Protein AF-A0A0R2XKV6-F1 (afdb_monomer)

Sequence (279 aa):
MLAAEGLDQAGSAAVLAIIDKLERTDRVKAVAKLTEVLGEEAEAFLTRVEEVIAIRDFDSLSAYILNLPLEGDLAEQAQQRLADWQALLSGLRSSGAGDFIQIDLGIVRGLAYYTGFVFEAFEASGEGRALAGGGRYDALVKKLGGPEMPAVGFAMGDVTLADLLESKKLLATYVDSPDFIAIIGGAEARDAALGDAALLRSMGYRVDYPLKDQGFGKQFKDANLKGARFALIYGTDEIEKGVVKVRDFSTGAEQEYPRQGLAEIVPELMASGLFTTEQ

Radius of gyration: 33.11 Å; Cα contacts (8 Å, |Δi|>4): 337; chains: 1; bounding box: 77×43×83 Å

Nearest PDB structures (foldseek):
  4yrc-assembly1_A  TM=8.438E-01  e=3.038E-17  Trypanosoma cruzi strain CL Brener
  6nhi-assembly1_A-2  TM=7.219E-01  e=6.214E-13  Elizabethkingia meningoseptica
  4rdx-assembly1_A-2  TM=6.570E-01  e=5.518E-13  Thermus thermophilus HB27
  1qe0-assembly1_A  TM=7.003E-01  e=4.487E-11  Staphylococcus aureus
  1qe0-assembly1_B  TM=6.520E-01  e=8.257E-10  Staphylococcus aureus

Solvent-accessible surface area (backbone atoms only — not comparable to full-atom values): 16028 Å² total; per-residue (Å²): 104,61,68,72,71,67,48,52,75,67,56,42,52,55,52,47,63,50,53,54,40,44,96,81,42,60,66,71,62,48,34,58,60,35,30,79,78,51,45,88,51,18,59,64,50,50,52,53,49,54,58,53,40,69,39,56,49,67,66,64,45,50,55,54,61,72,69,49,91,60,64,71,72,60,37,54,51,50,53,51,49,52,52,53,48,52,51,50,55,50,49,37,41,73,71,71,48,39,93,78,62,76,55,58,67,60,71,65,70,59,89,89,46,58,73,60,62,70,53,70,40,58,49,95,88,65,58,82,67,68,36,27,43,35,37,25,24,37,60,44,42,33,75,74,75,49,61,89,41,79,43,72,54,69,52,67,43,67,67,57,44,49,54,51,29,52,78,69,72,60,60,79,85,82,78,90,38,30,54,31,28,44,40,54,49,54,75,86,23,40,64,57,51,51,52,53,42,52,53,45,41,75,74,72,45,47,59,46,63,75,91,63,95,63,58,68,74,59,48,54,52,51,39,59,74,50,55,30,46,26,39,41,35,26,36,66,69,28,55,77,71,51,30,34,35,39,32,26,66,86,71,67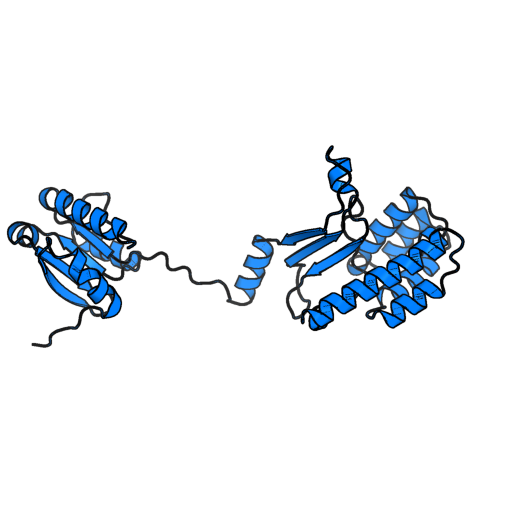,20,72,49,77,40,53,52,90,52,44,82,74,47,46,65,53,42,73,74,70,54,56,74,71,79,88,127

pLDDT: mean 90.17, std 8.6, range [31.44, 97.75]

Foldseek 3Di:
DCVLLVDDPVLVVQLLVLLLCVVVDDPVRSLVSQCVRNNPCSNVVVVVVVVQQPDWDLVVNLVVLQPRPDDDPRNVVSVVLSVVVVVVLVVCVVVVNNVQDIDGPSDRDDSPFADHDKDFHDDPVNDDDTQKIWHWGQCVCVVVVHDRGTDIDMDGDPVRVVVVCVVVVNDDPDQPAFQEEEQAADDVQVVLSVVLQVVVVVVVGRYYYDPDDDDRVVSVVVNVVSVHQKYFYGHPVCVVVQWTWIAGPVARDIDIDHSVCCNVCVVVCSVPNDDDPDD

Secondary structure (DSSP, 8-state):
-TTTTT--HHHHHHHHHHHTTGGGS-HHHHHHHHHHHHGGGHHHHHHHHHHHHT--SHHHHHHHHHTS---THHHHHHHHHHHHHHHHHHHHHHTT-GGG----TT----TTT--S-EEEE--TTS-SS-SEEEEE-TTHHHHTTS-----EEEEE-HHHHHHHHHHTT---------SEEEEE-SSTTHHHHHHHHHHHHHTT--EE--SS---HHHHHHHHHHTT-SEEEEE-HHHHHHTEEEEEETTT--EEEEEGGGHHHHHHHHHHH-------

Mean predicted aligned error: 10.88 Å

Structure (mmCIF, N/CA/C/O backbone):
data_AF-A0A0R2XKV6-F1
#
_entry.id   AF-A0A0R2XKV6-F1
#
loop_
_atom_site.group_PDB
_atom_site.id
_atom_site.type_symbol
_atom_site.label_atom_id
_atom_site.label_alt_id
_atom_site.label_comp_id
_atom_site.label_asym_id
_atom_site.label_entity_id
_atom_site.label_seq_id
_atom_site.pdbx_PDB_ins_code
_atom_site.Cartn_x
_atom_site.Cartn_y
_atom_site.Cartn_z
_atom_site.occupancy
_atom_site.B_iso_or_equiv
_atom_site.auth_seq_id
_atom_site.auth_comp_id
_atom_site.auth_asym_id
_atom_site.auth_atom_id
_atom_site.pdbx_PDB_model_num
ATOM 1 N N . MET A 1 1 ? 18.985 0.025 -26.094 1.00 74.06 1 MET A N 1
ATOM 2 C CA . MET A 1 1 ? 19.726 1.303 -26.104 1.00 74.06 1 MET A CA 1
ATOM 3 C C . MET A 1 1 ? 21.107 1.146 -25.484 1.00 74.06 1 MET A C 1
ATOM 5 O O . MET A 1 1 ? 22.031 1.056 -26.259 1.00 74.06 1 MET A O 1
ATOM 9 N N . LEU A 1 2 ? 21.273 0.975 -24.163 1.00 79.88 2 LEU A N 1
ATOM 10 C CA . LEU A 1 2 ? 22.613 0.834 -23.541 1.00 79.88 2 LEU A CA 1
ATOM 11 C C . LEU A 1 2 ? 23.482 -0.277 -24.157 1.00 79.88 2 LEU A C 1
ATOM 13 O O . LEU A 1 2 ? 24.644 -0.050 -24.464 1.00 79.88 2 LEU A O 1
ATOM 17 N N . ALA A 1 3 ? 22.894 -1.449 -24.413 1.00 73.31 3 ALA A N 1
ATOM 18 C CA . ALA A 1 3 ? 23.585 -2.537 -25.108 1.00 73.31 3 ALA A CA 1
ATOM 19 C C . ALA A 1 3 ? 23.910 -2.209 -26.581 1.00 73.31 3 ALA A C 1
ATOM 21 O O . ALA A 1 3 ? 24.911 -2.681 -27.101 1.00 73.31 3 ALA A O 1
ATOM 22 N N . ALA A 1 4 ? 23.093 -1.378 -27.239 1.00 70.62 4 ALA A N 1
ATOM 23 C CA . ALA A 1 4 ? 23.351 -0.908 -28.603 1.00 70.62 4 ALA A CA 1
ATOM 24 C C . ALA A 1 4 ? 24.469 0.153 -28.649 1.00 70.62 4 ALA A C 1
ATOM 26 O O . ALA A 1 4 ? 25.121 0.295 -29.673 1.00 70.62 4 ALA A O 1
ATOM 27 N N . GLU A 1 5 ? 24.733 0.842 -27.532 1.00 75.75 5 GLU A N 1
ATOM 28 C CA . GLU A 1 5 ? 25.916 1.700 -27.350 1.00 75.75 5 GLU A CA 1
ATOM 29 C C . GLU A 1 5 ? 27.188 0.891 -27.021 1.00 75.75 5 GLU A C 1
ATOM 31 O O . GLU A 1 5 ? 28.257 1.465 -26.834 1.00 75.75 5 GLU A O 1
ATOM 36 N N . GLY A 1 6 ? 27.094 -0.441 -26.897 1.00 75.62 6 GLY A N 1
ATOM 37 C CA . GLY A 1 6 ? 28.237 -1.309 -26.594 1.00 75.62 6 GLY A CA 1
ATOM 38 C C . GLY A 1 6 ? 28.762 -1.211 -25.156 1.00 75.62 6 GLY A C 1
ATOM 39 O O . GLY A 1 6 ? 29.880 -1.647 -24.887 1.00 75.62 6 GLY A O 1
ATOM 40 N N . LEU A 1 7 ? 27.981 -0.651 -24.226 1.00 79.75 7 LEU A N 1
ATOM 41 C CA . LEU A 1 7 ? 28.384 -0.519 -22.824 1.00 79.75 7 LEU A CA 1
ATOM 42 C C . LEU A 1 7 ? 28.428 -1.872 -22.111 1.00 79.75 7 LEU A C 1
ATOM 44 O O . LEU A 1 7 ? 27.516 -2.692 -22.233 1.00 79.75 7 LEU A O 1
ATOM 48 N N . ASP A 1 8 ? 29.452 -2.061 -21.279 1.00 80.88 8 ASP A N 1
ATOM 49 C CA . ASP A 1 8 ? 29.506 -3.186 -20.353 1.00 80.88 8 ASP A CA 1
ATOM 50 C C . ASP A 1 8 ? 28.496 -3.022 -19.194 1.00 80.88 8 ASP A C 1
ATOM 52 O O . ASP A 1 8 ? 27.740 -2.045 -19.094 1.00 80.88 8 ASP A O 1
ATOM 56 N N . GLN A 1 9 ? 28.452 -4.008 -18.296 1.00 76.56 9 GLN A N 1
ATOM 57 C CA . GLN A 1 9 ? 27.504 -4.013 -17.181 1.00 76.56 9 GLN A CA 1
ATOM 58 C C . GLN A 1 9 ? 27.742 -2.854 -16.195 1.00 76.56 9 GLN A C 1
ATOM 60 O O . GLN A 1 9 ? 26.782 -2.322 -15.633 1.00 76.56 9 GLN A O 1
ATOM 65 N N . ALA A 1 10 ? 29.000 -2.451 -15.990 1.00 80.31 10 ALA A N 1
ATOM 66 C CA . ALA A 1 10 ? 29.359 -1.384 -15.062 1.00 80.31 10 ALA A CA 1
ATOM 67 C C . ALA A 1 10 ? 29.002 -0.006 -15.638 1.00 80.31 10 ALA A C 1
ATOM 69 O O . ALA A 1 10 ? 28.366 0.799 -14.954 1.00 80.31 10 ALA A O 1
ATOM 70 N N . GLY A 1 11 ? 29.325 0.233 -16.911 1.00 82.81 11 GLY A N 1
ATOM 71 C CA . GLY A 1 11 ? 28.938 1.430 -17.650 1.00 82.81 11 GLY A CA 1
ATOM 72 C C . GLY A 1 11 ? 27.420 1.569 -17.748 1.00 82.81 11 GLY A C 1
ATOM 73 O O . GLY A 1 11 ? 26.879 2.637 -17.467 1.00 82.81 11 GLY A O 1
ATOM 74 N N . SER A 1 12 ? 26.709 0.472 -18.025 1.00 83.88 12 SER A N 1
ATOM 75 C CA . SER A 1 12 ? 25.240 0.461 -18.045 1.00 83.88 12 SER A CA 1
ATOM 76 C C . SER A 1 12 ? 24.639 0.850 -16.690 1.00 83.88 12 SER A C 1
ATOM 78 O O . SER A 1 12 ? 23.714 1.661 -16.633 1.00 83.88 12 SER A O 1
ATOM 80 N N . ALA A 1 13 ? 25.176 0.321 -15.585 1.00 83.44 13 ALA A N 1
ATOM 81 C CA . ALA A 1 13 ? 24.717 0.670 -14.242 1.00 83.44 13 ALA A CA 1
ATOM 82 C C . ALA A 1 13 ? 24.993 2.144 -13.892 1.00 83.44 13 ALA A C 1
ATOM 84 O O . ALA A 1 13 ? 24.134 2.804 -13.303 1.00 83.44 13 ALA A O 1
ATOM 85 N N . ALA A 1 14 ? 26.158 2.670 -14.282 1.00 85.62 14 ALA A N 1
ATOM 86 C CA . ALA A 1 14 ? 26.513 4.073 -14.078 1.00 85.62 14 ALA A CA 1
ATOM 87 C C . ALA A 1 14 ? 25.566 5.014 -14.840 1.00 85.62 14 ALA A C 1
ATOM 89 O O . ALA A 1 14 ? 25.047 5.965 -14.255 1.00 85.62 14 ALA A O 1
ATOM 90 N N . VAL A 1 15 ? 25.276 4.711 -16.110 1.00 86.75 15 VAL A N 1
ATOM 91 C CA . VAL A 1 15 ? 24.341 5.494 -16.930 1.00 86.75 15 VAL A CA 1
ATOM 92 C C . VAL A 1 15 ? 22.923 5.439 -16.357 1.00 86.75 15 VAL A C 1
ATOM 94 O O . VAL A 1 15 ? 22.298 6.484 -16.189 1.00 86.75 15 VAL A O 1
ATOM 97 N N . LEU A 1 16 ? 22.423 4.261 -15.971 1.00 85.88 16 LEU A N 1
ATOM 98 C CA . LEU A 1 16 ? 21.089 4.134 -15.367 1.00 8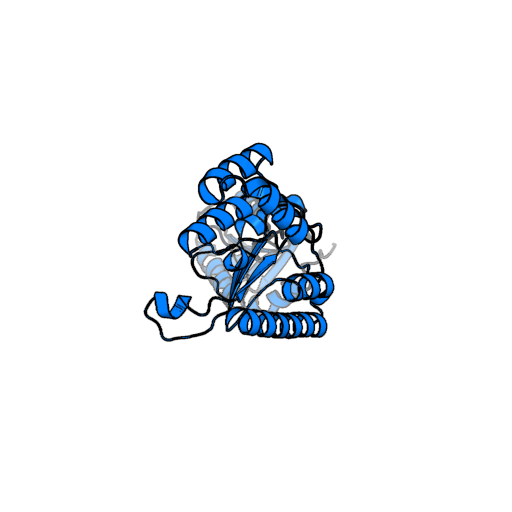5.88 16 LEU A CA 1
ATOM 99 C C . LEU A 1 16 ? 20.961 4.922 -14.056 1.00 85.88 16 LEU A C 1
ATOM 101 O O . LEU A 1 16 ? 19.929 5.542 -13.822 1.00 85.88 16 LEU A O 1
ATOM 105 N N . ALA A 1 17 ? 22.011 4.973 -13.232 1.00 85.69 17 ALA A N 1
ATOM 106 C CA . ALA A 1 17 ? 22.020 5.778 -12.008 1.00 85.69 17 ALA A CA 1
ATOM 107 C C . ALA A 1 17 ? 22.000 7.298 -12.269 1.00 85.69 17 ALA A C 1
ATOM 109 O O . ALA A 1 17 ? 21.621 8.073 -11.384 1.00 85.69 17 ALA A O 1
ATOM 110 N N . ILE A 1 18 ? 22.435 7.736 -13.455 1.00 87.19 18 ILE A N 1
ATOM 111 C CA . ILE A 1 18 ? 22.301 9.126 -13.906 1.00 87.19 18 ILE A CA 1
ATOM 112 C C . ILE A 1 18 ? 20.870 9.372 -14.400 1.00 87.19 18 ILE A C 1
ATOM 114 O O . ILE A 1 18 ? 20.268 10.368 -13.999 1.00 87.19 18 ILE A O 1
ATOM 118 N N . ILE A 1 19 ? 20.315 8.451 -15.198 1.00 86.00 19 ILE A N 1
ATOM 119 C CA . ILE A 1 19 ? 18.946 8.535 -15.736 1.00 86.00 19 ILE A CA 1
ATOM 120 C C . ILE A 1 19 ? 17.892 8.543 -14.616 1.00 86.00 19 ILE A C 1
ATOM 122 O O . ILE A 1 19 ? 16.975 9.353 -14.651 1.00 86.00 19 ILE A O 1
ATOM 126 N N . ASP A 1 20 ? 18.073 7.747 -13.561 1.00 84.38 20 ASP A N 1
ATOM 127 C CA . ASP A 1 20 ? 17.213 7.748 -12.361 1.00 84.38 20 ASP A CA 1
ATOM 128 C C . ASP A 1 20 ? 17.071 9.141 -11.710 1.00 84.38 20 ASP A C 1
ATOM 130 O O . ASP A 1 20 ? 16.089 9.457 -11.044 1.00 84.38 20 ASP A O 1
ATOM 134 N N . LYS A 1 21 ? 18.061 10.020 -11.902 1.00 85.38 21 LYS A N 1
ATOM 135 C CA . LYS A 1 21 ? 18.107 11.354 -11.283 1.00 85.38 21 LYS A CA 1
ATOM 136 C C . LYS A 1 21 ? 17.797 12.476 -12.262 1.00 85.38 21 LYS A C 1
ATOM 138 O O . LYS A 1 21 ? 17.917 13.644 -11.881 1.00 85.38 21 LYS A O 1
ATOM 143 N N . LEU A 1 22 ? 17.447 12.148 -13.500 1.00 85.00 22 LEU A N 1
ATOM 144 C CA . LEU A 1 22 ? 17.375 13.087 -14.617 1.00 85.00 22 LEU A CA 1
ATOM 145 C C . LEU A 1 22 ? 16.249 14.111 -14.409 1.00 85.00 22 LEU A C 1
ATOM 147 O O . LEU A 1 22 ? 16.485 15.298 -14.588 1.00 85.00 22 LEU A O 1
ATOM 151 N N . GLU A 1 23 ? 15.107 13.706 -13.840 1.00 81.31 23 GLU A N 1
ATOM 152 C CA . GLU A 1 23 ? 14.012 14.626 -13.469 1.00 81.31 23 GLU A CA 1
ATOM 153 C C . GLU A 1 23 ? 14.416 15.710 -12.456 1.00 81.31 23 GLU A C 1
ATOM 155 O O . GLU A 1 23 ? 13.808 16.776 -12.383 1.00 81.31 23 GLU A O 1
ATOM 160 N N . ARG A 1 24 ? 15.439 15.442 -11.636 1.00 83.88 24 ARG A N 1
ATOM 161 C CA . ARG A 1 24 ? 15.901 16.336 -10.558 1.00 83.88 24 ARG A CA 1
ATOM 162 C C . ARG A 1 24 ? 17.270 16.949 -10.834 1.00 83.88 24 ARG A C 1
ATOM 164 O O . ARG A 1 24 ? 17.812 17.647 -9.973 1.00 83.88 24 ARG A O 1
ATOM 171 N N . THR A 1 25 ? 17.856 16.668 -11.994 1.00 85.50 25 THR A N 1
ATOM 172 C CA . THR A 1 25 ? 19.204 17.103 -12.356 1.00 85.50 25 THR A CA 1
ATOM 173 C C . THR A 1 25 ? 19.132 18.005 -13.575 1.00 85.50 25 THR A C 1
ATOM 175 O O . THR A 1 25 ? 18.570 17.641 -14.595 1.00 85.50 25 THR A O 1
ATOM 178 N N . ASP A 1 26 ? 19.751 19.180 -13.481 1.00 90.44 26 ASP A N 1
ATOM 179 C CA . ASP A 1 26 ? 19.902 20.073 -14.628 1.00 90.44 26 ASP A CA 1
ATOM 180 C C . ASP A 1 26 ? 20.647 19.387 -15.791 1.00 90.44 26 ASP A C 1
ATOM 182 O O . ASP A 1 26 ? 21.633 18.673 -15.566 1.00 90.44 26 ASP A O 1
ATOM 186 N N . ARG A 1 27 ? 20.207 19.644 -17.029 1.00 91.25 27 ARG A N 1
ATOM 187 C CA . ARG A 1 27 ? 20.730 18.996 -18.241 1.00 91.25 27 ARG A CA 1
ATOM 188 C C . ARG A 1 27 ? 22.245 19.146 -18.379 1.00 91.25 27 ARG A C 1
ATOM 190 O O . ARG A 1 27 ? 22.916 18.171 -18.698 1.00 91.25 27 ARG A O 1
ATOM 197 N N . VAL A 1 28 ? 22.813 20.316 -18.068 1.00 92.00 28 VAL A N 1
ATOM 198 C CA . VAL A 1 28 ? 24.267 20.552 -18.167 1.00 92.00 28 VAL A CA 1
ATOM 199 C C . VAL A 1 28 ? 25.026 19.626 -17.217 1.00 92.00 28 VAL A C 1
ATOM 201 O O . VAL A 1 28 ? 26.048 19.043 -17.578 1.00 92.00 28 VAL A O 1
ATOM 204 N N . LYS A 1 29 ? 24.500 19.435 -16.003 1.00 92.69 29 LYS A N 1
ATOM 205 C CA . LYS A 1 29 ? 25.086 18.514 -15.018 1.00 92.69 29 LYS A CA 1
ATOM 206 C C . LYS A 1 29 ? 24.909 17.051 -15.417 1.00 92.69 29 LYS A C 1
ATOM 208 O O . LYS A 1 29 ? 25.789 16.246 -15.118 1.00 92.69 29 LYS A O 1
ATOM 213 N N . ALA A 1 30 ? 23.785 16.699 -16.041 1.00 90.94 30 ALA A N 1
ATOM 214 C CA . ALA A 1 30 ? 23.548 15.350 -16.545 1.00 90.94 30 ALA A CA 1
ATOM 215 C C . ALA A 1 30 ? 24.537 15.002 -17.669 1.00 90.94 30 ALA A C 1
ATOM 217 O O . ALA A 1 30 ? 25.194 13.966 -17.581 1.00 90.94 30 ALA A O 1
ATOM 218 N N . VAL A 1 31 ? 24.727 15.903 -18.644 1.00 92.81 31 VAL A N 1
ATOM 219 C CA . VAL A 1 31 ? 25.723 15.746 -19.718 1.00 92.81 31 VAL A CA 1
ATOM 220 C C . VAL A 1 31 ? 27.124 15.592 -19.136 1.00 92.81 31 VAL A C 1
ATOM 222 O O . VAL A 1 31 ? 27.790 14.620 -19.461 1.00 92.81 31 VAL A O 1
ATOM 225 N N . ALA A 1 32 ? 27.544 16.468 -18.215 1.00 93.00 32 ALA A N 1
ATOM 226 C CA . ALA A 1 32 ? 28.882 16.393 -17.620 1.00 93.00 32 ALA A CA 1
ATOM 227 C C . ALA A 1 32 ? 29.176 15.026 -16.972 1.00 93.00 32 ALA A C 1
ATOM 229 O O . ALA A 1 32 ? 30.258 14.478 -17.157 1.00 93.00 32 ALA A O 1
ATOM 230 N N . LYS A 1 33 ? 28.200 14.445 -16.259 1.00 92.12 33 LYS A N 1
ATOM 231 C CA . LYS A 1 33 ? 28.330 13.100 -15.674 1.00 92.12 33 LYS A CA 1
ATOM 232 C C . LYS A 1 33 ? 28.352 11.999 -16.729 1.00 92.12 33 LYS A C 1
ATOM 234 O O . LYS A 1 33 ? 29.078 11.025 -16.575 1.00 92.12 33 LYS A O 1
ATOM 239 N N . LEU A 1 34 ? 27.547 12.129 -17.783 1.00 91.12 34 LEU A N 1
ATOM 240 C CA . LEU A 1 34 ? 27.541 11.170 -18.886 1.00 91.12 34 LEU A CA 1
ATOM 241 C C . LEU A 1 34 ? 28.849 11.221 -19.678 1.00 91.12 34 LEU A C 1
ATOM 243 O O . LEU A 1 34 ? 29.316 10.174 -20.108 1.00 91.12 34 LEU A O 1
ATOM 247 N N . THR A 1 35 ? 29.483 12.389 -19.815 1.00 92.69 35 THR A N 1
ATOM 248 C CA . THR A 1 35 ? 30.784 12.551 -20.483 1.00 92.69 35 THR A CA 1
ATOM 249 C C . THR A 1 35 ? 31.887 11.735 -19.810 1.00 92.69 35 THR A C 1
ATOM 251 O O . THR A 1 35 ? 32.764 11.229 -20.502 1.00 92.69 35 THR A O 1
ATOM 254 N N . GLU A 1 36 ? 31.825 11.519 -18.493 1.00 91.38 36 GLU A N 1
ATOM 255 C CA . GLU A 1 36 ? 32.782 10.653 -17.783 1.00 91.38 36 GLU A CA 1
ATOM 256 C C . GLU A 1 36 ? 32.712 9.179 -18.230 1.00 91.38 36 GLU A C 1
ATOM 258 O O . GLU A 1 36 ? 33.684 8.446 -18.060 1.00 91.38 36 GLU A O 1
ATOM 263 N N . VAL A 1 37 ? 31.585 8.745 -18.812 1.00 88.69 37 VAL A N 1
ATOM 264 C CA . VAL A 1 37 ? 31.347 7.356 -19.249 1.00 88.69 37 VAL A CA 1
ATOM 265 C C . VAL A 1 37 ? 31.325 7.226 -20.776 1.00 88.69 37 VAL A C 1
ATOM 267 O O . VAL A 1 37 ? 31.850 6.260 -21.318 1.00 88.69 37 VAL A O 1
ATOM 270 N N . LEU A 1 38 ? 30.714 8.192 -21.466 1.00 87.12 38 LEU A N 1
ATOM 271 C CA . LEU A 1 38 ? 30.417 8.166 -22.903 1.00 87.12 38 LEU A CA 1
ATOM 272 C C . LEU A 1 38 ? 31.283 9.129 -23.726 1.00 87.12 38 LEU A C 1
ATOM 274 O O . LEU A 1 38 ? 31.207 9.125 -24.952 1.00 87.12 38 LEU A O 1
ATOM 278 N N . GLY A 1 39 ? 32.095 9.971 -23.081 1.00 89.44 39 GLY A N 1
ATOM 279 C CA . GLY A 1 39 ? 32.920 10.960 -23.769 1.00 89.44 39 GLY A CA 1
ATOM 280 C C . GLY A 1 39 ? 32.089 11.963 -24.575 1.00 89.44 39 GLY A C 1
ATOM 281 O O . GLY A 1 39 ? 31.119 12.536 -24.071 1.00 89.44 39 GLY A O 1
ATOM 282 N N . GLU A 1 40 ? 32.487 12.185 -25.828 1.00 90.31 40 GLU A N 1
ATOM 283 C CA . GLU A 1 40 ? 31.873 13.161 -26.742 1.00 90.31 40 GLU A CA 1
ATOM 284 C C . GLU A 1 40 ? 30.428 12.798 -27.136 1.00 90.31 40 GLU A C 1
ATOM 286 O O . GLU A 1 40 ? 29.634 13.682 -27.446 1.00 90.31 40 GLU A O 1
ATOM 291 N N . GLU A 1 41 ? 30.045 11.521 -27.030 1.00 88.81 41 GLU A N 1
ATOM 292 C CA . GLU A 1 41 ? 28.702 11.033 -27.380 1.00 88.81 41 GLU A CA 1
ATOM 293 C C . GLU A 1 41 ? 27.639 11.346 -26.314 1.00 88.81 41 GLU A C 1
ATOM 295 O O . GLU A 1 41 ? 26.445 11.140 -26.536 1.00 88.81 41 GLU A O 1
ATOM 300 N N . ALA A 1 42 ? 28.042 11.860 -25.148 1.00 90.31 42 ALA A N 1
ATOM 301 C CA . ALA A 1 42 ? 27.163 12.064 -23.998 1.00 90.31 42 ALA A CA 1
ATOM 302 C C . ALA A 1 42 ? 25.934 12.939 -24.299 1.00 90.31 42 ALA A C 1
ATOM 304 O O . ALA A 1 42 ? 24.834 12.637 -23.836 1.00 90.31 42 ALA A O 1
ATOM 305 N N . GLU A 1 43 ? 26.101 14.014 -25.072 1.00 91.88 43 GLU A N 1
ATOM 306 C CA . GLU A 1 43 ? 25.005 14.934 -25.393 1.00 91.88 43 GLU A CA 1
ATOM 307 C C . GLU A 1 43 ? 24.015 14.336 -26.404 1.00 91.88 43 GLU A C 1
ATOM 309 O O . GLU A 1 43 ? 22.796 14.432 -26.222 1.00 91.88 43 GLU A O 1
ATOM 314 N N . ALA A 1 44 ? 24.526 13.665 -27.440 1.00 90.62 44 ALA A N 1
ATOM 315 C CA . ALA A 1 44 ? 23.698 12.958 -28.411 1.00 90.62 44 ALA A CA 1
ATOM 316 C C . ALA A 1 44 ? 22.941 11.797 -27.747 1.00 90.62 44 ALA A C 1
ATOM 318 O O . ALA A 1 44 ? 21.751 11.603 -27.994 1.00 90.62 44 ALA A O 1
ATOM 319 N N . PHE A 1 45 ? 23.610 11.060 -26.858 1.00 90.19 45 PHE A N 1
ATOM 320 C CA . PHE A 1 45 ? 23.005 9.989 -26.079 1.00 90.19 45 PHE A CA 1
ATOM 321 C C . PHE A 1 45 ? 21.906 10.502 -25.145 1.00 90.19 45 PHE A C 1
ATOM 323 O O . PHE A 1 45 ? 20.815 9.937 -25.130 1.00 90.19 45 PHE A O 1
ATOM 330 N N . LEU A 1 46 ? 22.151 11.590 -24.404 1.00 90.12 46 LEU A N 1
ATOM 331 C CA . LEU A 1 46 ? 21.139 12.180 -23.524 1.00 90.12 46 LEU A CA 1
ATOM 332 C C . LEU A 1 46 ? 19.893 12.608 -24.306 1.00 90.12 46 LEU A C 1
ATOM 334 O O . LEU A 1 46 ? 18.781 12.357 -23.859 1.00 90.12 46 LEU A O 1
ATOM 338 N N . THR A 1 47 ? 20.077 13.178 -25.495 1.00 91.38 47 THR A N 1
ATOM 339 C CA . THR A 1 47 ? 18.957 13.564 -26.364 1.00 91.38 47 THR A CA 1
ATOM 340 C C . THR A 1 47 ? 18.115 12.343 -26.759 1.00 91.38 47 THR A C 1
ATOM 342 O O . THR A 1 47 ? 16.894 12.374 -26.632 1.00 91.38 47 THR A O 1
ATOM 345 N N . ARG A 1 48 ? 18.749 11.217 -27.128 1.00 89.38 48 ARG A N 1
ATOM 346 C CA . ARG A 1 48 ? 18.033 9.952 -27.393 1.00 89.38 48 ARG A CA 1
ATOM 347 C C . ARG A 1 48 ? 17.315 9.415 -26.152 1.00 89.38 48 ARG A C 1
ATOM 349 O O . ARG A 1 48 ? 16.206 8.903 -26.256 1.00 89.38 48 ARG A O 1
ATOM 356 N N . VAL A 1 49 ? 17.931 9.518 -24.971 1.00 89.00 49 VAL A N 1
ATOM 357 C CA . VAL A 1 49 ? 17.292 9.132 -23.700 1.00 89.00 49 VAL A CA 1
ATOM 358 C C . VAL A 1 49 ? 16.028 9.961 -23.467 1.00 89.00 49 VAL A C 1
ATOM 360 O O . VAL A 1 49 ? 14.993 9.391 -23.140 1.00 89.00 49 VAL A O 1
ATOM 363 N N . GLU A 1 50 ? 16.097 11.281 -23.651 1.00 90.31 50 GLU A N 1
ATOM 364 C CA . GLU A 1 50 ? 14.962 12.198 -23.490 1.00 90.31 50 GLU A CA 1
ATOM 365 C C . GLU A 1 50 ? 13.823 11.859 -24.470 1.00 90.31 50 GLU A C 1
ATOM 367 O O . GLU A 1 50 ? 12.663 11.797 -24.061 1.00 90.31 50 GLU A O 1
ATOM 372 N N . GLU A 1 51 ? 14.144 11.547 -25.731 1.00 90.38 51 GLU A N 1
ATOM 373 C CA . GLU A 1 51 ? 13.173 11.085 -26.734 1.00 90.38 51 GLU A CA 1
ATOM 374 C C . GLU A 1 51 ? 12.489 9.775 -26.324 1.00 90.38 51 GLU A C 1
ATOM 376 O O . GLU A 1 51 ? 11.271 9.646 -26.440 1.00 90.38 51 GLU A O 1
ATOM 381 N N . VAL A 1 52 ? 13.253 8.812 -25.803 1.00 89.50 52 VAL A N 1
ATOM 382 C CA . VAL A 1 52 ? 12.707 7.535 -25.326 1.00 89.50 52 VAL A CA 1
ATOM 383 C C . VAL A 1 52 ? 11.834 7.737 -24.098 1.00 89.50 52 VAL A C 1
ATOM 385 O O . VAL A 1 52 ? 10.738 7.193 -24.040 1.00 89.50 52 VAL A O 1
ATOM 388 N N . ILE A 1 53 ? 12.278 8.531 -23.123 1.00 90.44 53 ILE A N 1
ATOM 389 C CA . ILE A 1 53 ? 11.489 8.831 -21.923 1.00 90.44 53 ILE A CA 1
ATOM 390 C C . ILE A 1 53 ? 10.174 9.518 -22.303 1.00 90.44 53 ILE A C 1
ATOM 392 O O . ILE A 1 53 ? 9.160 9.268 -21.662 1.00 90.44 53 ILE A O 1
ATOM 396 N N . ALA A 1 54 ? 10.141 10.319 -23.369 1.00 91.88 54 ALA A N 1
ATOM 397 C CA . ALA A 1 54 ? 8.909 10.938 -23.849 1.00 91.88 54 ALA A CA 1
ATOM 398 C C . ALA A 1 54 ? 7.884 9.937 -24.423 1.00 91.88 54 ALA A C 1
ATOM 400 O O . ALA A 1 54 ? 6.726 10.308 -24.620 1.00 91.88 54 ALA A O 1
ATOM 401 N N . ILE A 1 55 ? 8.260 8.676 -24.671 1.00 94.38 55 ILE A N 1
ATOM 402 C CA . ILE A 1 55 ? 7.335 7.635 -25.127 1.00 94.38 55 ILE A CA 1
ATOM 403 C C . ILE A 1 55 ? 6.412 7.214 -23.977 1.00 94.38 55 ILE A C 1
ATOM 405 O O . ILE A 1 55 ? 6.854 6.837 -22.888 1.00 94.38 55 ILE A O 1
ATOM 409 N N . ARG A 1 56 ? 5.104 7.256 -24.247 1.00 93.50 56 ARG A N 1
ATOM 410 C CA . ARG A 1 56 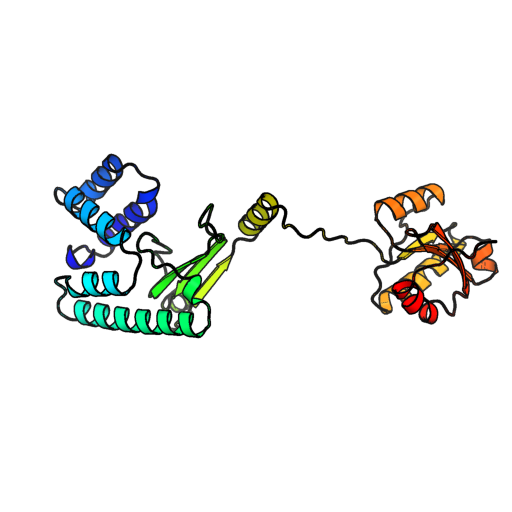? 4.030 7.016 -23.268 1.00 93.50 56 ARG A CA 1
ATOM 411 C C . ARG A 1 56 ? 3.054 5.910 -23.676 1.00 93.50 56 ARG A C 1
ATOM 413 O O . ARG A 1 56 ? 2.128 5.603 -22.933 1.00 93.50 56 ARG A O 1
ATOM 420 N N . ASP A 1 57 ? 3.252 5.278 -24.824 1.00 94.06 57 ASP A N 1
ATOM 421 C CA . ASP A 1 57 ? 2.376 4.223 -25.327 1.00 94.06 57 ASP A CA 1
ATOM 422 C C . ASP A 1 57 ? 3.173 3.035 -25.880 1.00 94.06 57 ASP A C 1
ATOM 424 O O . ASP A 1 57 ? 4.362 3.133 -26.194 1.00 94.06 57 ASP A O 1
ATOM 428 N N . PHE A 1 58 ? 2.509 1.880 -25.943 1.00 94.88 58 PHE A N 1
ATOM 429 C CA . PHE A 1 58 ? 3.162 0.621 -26.286 1.00 94.88 58 PHE A CA 1
ATOM 430 C C . PHE A 1 58 ? 3.536 0.550 -27.766 1.00 94.88 58 PHE A C 1
ATOM 432 O O . PHE A 1 58 ? 4.575 -0.016 -28.094 1.00 94.88 58 PHE A O 1
ATOM 439 N N . ASP A 1 59 ? 2.723 1.125 -28.650 1.00 95.31 59 ASP A N 1
ATOM 440 C CA . ASP A 1 59 ? 2.926 1.019 -30.093 1.00 95.31 59 ASP A CA 1
ATOM 441 C C . ASP A 1 59 ? 4.162 1.826 -30.512 1.00 95.31 59 ASP A C 1
ATOM 443 O O . ASP A 1 59 ? 5.043 1.304 -31.202 1.00 95.31 59 ASP A O 1
ATOM 447 N N . SER A 1 60 ? 4.291 3.053 -30.001 1.00 95.69 60 SER A N 1
ATOM 448 C CA . SER A 1 60 ? 5.476 3.898 -30.168 1.00 95.69 60 SER A CA 1
ATOM 449 C C . SER A 1 60 ? 6.727 3.251 -29.565 1.00 95.69 60 SER A C 1
ATOM 451 O O . SER A 1 60 ? 7.785 3.247 -30.196 1.00 95.69 60 SER A O 1
ATOM 453 N N . LEU A 1 61 ? 6.61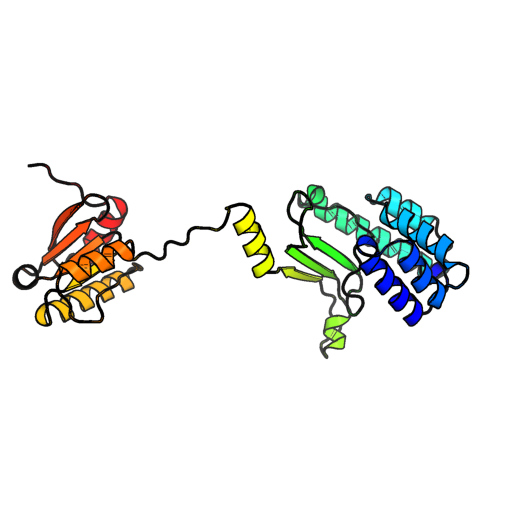8 2.650 -28.372 1.00 94.31 61 LEU A N 1
ATOM 454 C CA . LEU A 1 61 ? 7.730 1.938 -27.732 1.00 94.31 61 LEU A CA 1
ATOM 455 C C . LEU A 1 61 ? 8.173 0.721 -28.550 1.00 94.31 61 LEU A C 1
ATOM 457 O O . LEU A 1 61 ? 9.367 0.513 -28.770 1.00 94.31 61 LEU A O 1
ATOM 461 N N . SER A 1 62 ? 7.214 -0.073 -29.019 1.00 95.06 62 SER A N 1
ATOM 462 C CA . SER A 1 62 ? 7.472 -1.242 -29.852 1.00 95.06 62 SER A CA 1
ATOM 463 C C . SER A 1 62 ? 8.161 -0.835 -31.152 1.00 95.06 62 SER A C 1
ATOM 465 O O . SER A 1 62 ? 9.177 -1.424 -31.514 1.00 95.06 62 SER A O 1
ATOM 467 N N . ALA A 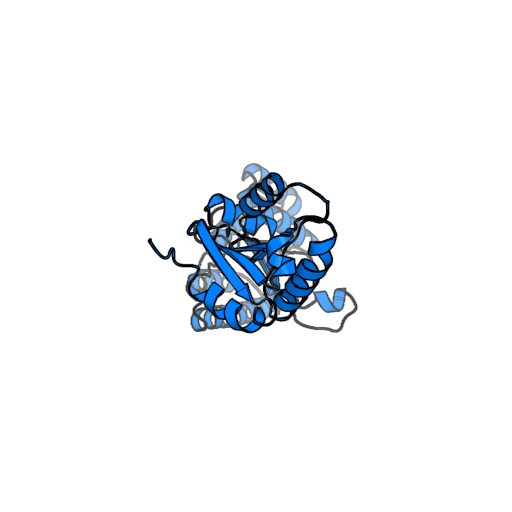1 63 ? 7.662 0.202 -31.830 1.00 94.75 63 ALA A N 1
ATOM 468 C CA . ALA A 1 63 ? 8.278 0.728 -33.044 1.00 94.75 63 ALA A CA 1
ATOM 469 C C . ALA A 1 63 ? 9.708 1.231 -32.793 1.00 94.75 63 ALA A C 1
ATOM 471 O O . ALA A 1 63 ? 10.609 0.931 -33.576 1.00 94.75 63 ALA A O 1
ATOM 472 N N . TYR A 1 64 ? 9.939 1.942 -31.684 1.00 92.62 64 TYR A N 1
ATOM 473 C CA . TYR A 1 64 ? 11.274 2.398 -31.306 1.00 92.62 64 TYR A CA 1
ATOM 474 C C . TYR A 1 64 ? 12.241 1.224 -31.105 1.00 92.62 64 TYR A C 1
ATOM 476 O O . TYR A 1 64 ? 13.315 1.206 -31.702 1.00 92.62 64 TYR A O 1
ATOM 484 N N . ILE A 1 65 ? 11.857 0.219 -30.309 1.00 90.94 65 ILE A N 1
ATOM 485 C CA . ILE A 1 65 ? 12.711 -0.942 -30.012 1.00 90.94 65 ILE A CA 1
ATOM 486 C C . ILE A 1 65 ? 13.025 -1.744 -31.279 1.00 90.94 65 ILE A C 1
ATOM 488 O O . ILE A 1 65 ? 14.169 -2.155 -31.458 1.00 90.94 65 ILE A O 1
ATOM 492 N N . LEU A 1 66 ? 12.043 -1.944 -32.162 1.00 91.00 66 LEU A N 1
ATOM 493 C CA . LEU A 1 66 ? 12.226 -2.700 -33.406 1.00 91.00 66 LEU A CA 1
ATOM 494 C C . LEU A 1 66 ? 13.115 -1.981 -34.434 1.00 91.00 66 LEU A C 1
ATOM 496 O O . LEU A 1 66 ? 13.691 -2.643 -35.292 1.00 91.00 66 LEU A O 1
ATOM 500 N N . ASN A 1 67 ? 13.249 -0.656 -34.341 1.00 91.19 67 ASN A N 1
ATOM 501 C CA . ASN A 1 67 ? 14.141 0.133 -35.194 1.00 91.19 67 ASN A CA 1
ATOM 502 C C . ASN A 1 67 ? 15.579 0.224 -34.659 1.00 91.19 67 ASN A C 1
ATOM 504 O O . ASN A 1 67 ? 16.446 0.782 -35.335 1.00 91.19 67 ASN A O 1
ATOM 508 N N . LEU A 1 68 ? 15.857 -0.292 -33.457 1.00 88.56 68 LEU A N 1
ATOM 509 C CA . LEU A 1 68 ? 17.221 -0.333 -32.940 1.00 88.56 68 LEU A CA 1
ATOM 510 C C . LEU A 1 68 ? 18.061 -1.354 -33.730 1.00 88.56 68 LEU A C 1
ATOM 512 O O . LEU A 1 68 ? 17.565 -2.440 -34.033 1.00 88.56 68 LEU A O 1
ATOM 516 N N . PRO A 1 69 ? 19.345 -1.060 -34.007 1.00 87.69 69 PRO A N 1
ATOM 517 C CA . PRO A 1 69 ? 20.253 -1.982 -34.688 1.00 87.69 69 PRO A CA 1
ATOM 518 C C . PRO A 1 69 ? 20.710 -3.096 -33.728 1.00 87.69 69 PRO A C 1
ATOM 520 O O . PRO A 1 69 ? 21.853 -3.123 -33.278 1.00 87.69 69 PRO A O 1
ATOM 523 N N . LEU A 1 70 ? 19.787 -3.977 -33.339 1.00 85.50 70 LEU A N 1
ATOM 524 C CA . LEU A 1 70 ? 20.050 -5.130 -32.479 1.00 85.50 70 LEU A CA 1
ATOM 525 C C . LEU A 1 70 ? 20.343 -6.366 -33.336 1.00 85.50 70 LEU A C 1
ATOM 527 O O . LEU A 1 70 ? 19.636 -6.635 -34.304 1.00 85.50 70 LEU A O 1
ATOM 531 N N . GLU A 1 71 ? 21.344 -7.149 -32.938 1.00 86.88 71 GLU A N 1
ATOM 532 C CA . GLU A 1 71 ? 21.754 -8.375 -33.630 1.00 86.88 71 GLU A CA 1
ATOM 533 C C . GLU A 1 71 ? 21.799 -9.575 -32.669 1.00 86.88 71 GLU A C 1
ATOM 535 O O . GLU A 1 71 ? 21.938 -9.417 -31.452 1.00 86.88 71 GLU A O 1
ATOM 540 N N . GLY A 1 72 ? 21.686 -10.786 -33.227 1.00 90.44 72 GLY A N 1
ATOM 541 C CA . GLY A 1 72 ? 21.789 -12.050 -32.489 1.00 90.44 72 GLY A CA 1
ATOM 542 C C . GLY A 1 72 ? 20.791 -12.178 -31.333 1.00 90.44 72 GLY A C 1
ATOM 543 O O . GLY A 1 72 ? 19.652 -11.716 -31.422 1.00 90.44 72 GLY A O 1
ATOM 544 N N . ASP A 1 73 ? 21.244 -12.770 -30.226 1.00 89.06 73 ASP A N 1
ATOM 545 C CA . ASP A 1 73 ? 20.434 -13.050 -29.031 1.00 89.06 73 ASP A CA 1
ATOM 546 C C . ASP A 1 73 ? 19.726 -11.806 -28.464 1.00 89.06 73 ASP A C 1
ATOM 548 O O . ASP A 1 73 ? 18.651 -11.913 -27.876 1.00 89.06 73 ASP A O 1
ATOM 552 N N . LEU A 1 74 ? 20.308 -10.612 -28.625 1.00 85.75 74 LEU A N 1
ATOM 553 C CA . LEU A 1 74 ? 19.713 -9.363 -28.138 1.00 85.75 74 LEU A CA 1
ATOM 554 C C . LEU A 1 74 ? 18.453 -8.981 -28.920 1.00 85.75 74 LEU A C 1
ATOM 556 O O . LEU A 1 74 ? 17.500 -8.474 -28.324 1.00 85.75 74 LEU A O 1
ATOM 560 N N . ALA A 1 75 ? 18.431 -9.230 -30.231 1.00 89.38 75 ALA A N 1
ATOM 561 C CA . ALA A 1 75 ? 17.255 -8.984 -31.059 1.00 89.38 75 ALA A CA 1
ATOM 562 C C . ALA A 1 75 ? 16.109 -9.934 -30.678 1.00 89.38 75 ALA A C 1
ATOM 564 O O . ALA A 1 75 ? 14.971 -9.493 -30.505 1.00 89.38 75 ALA A O 1
ATOM 565 N N . GLU A 1 76 ? 16.418 -11.216 -30.460 1.00 92.38 76 GLU A N 1
ATOM 566 C CA . GLU A 1 76 ? 15.438 -12.212 -30.008 1.00 92.38 76 GLU A CA 1
ATOM 567 C C . GLU A 1 76 ? 14.887 -11.872 -28.615 1.00 92.38 76 GLU A C 1
ATOM 569 O O . GLU A 1 76 ? 13.672 -11.870 -28.405 1.00 92.38 76 GLU A O 1
ATOM 574 N N . GLN A 1 77 ? 15.758 -11.496 -27.671 1.00 90.44 77 GLN A N 1
ATOM 575 C CA . GLN A 1 77 ? 15.347 -11.071 -26.329 1.00 90.44 77 GLN A CA 1
ATOM 576 C C . GLN A 1 77 ? 14.444 -9.834 -26.359 1.00 90.44 77 GLN A C 1
ATOM 578 O O . GLN A 1 77 ? 13.477 -9.764 -25.598 1.00 90.44 77 GLN A O 1
ATOM 583 N N . ALA A 1 78 ? 14.734 -8.862 -27.228 1.00 91.00 78 ALA A N 1
ATOM 584 C CA . ALA A 1 78 ? 13.905 -7.673 -27.385 1.00 91.00 78 ALA A CA 1
ATOM 585 C C . ALA A 1 78 ? 12.508 -8.023 -27.921 1.00 91.00 78 ALA A C 1
ATOM 587 O O . ALA A 1 78 ? 11.511 -7.557 -27.368 1.00 91.00 78 ALA A O 1
ATOM 588 N N . GLN A 1 79 ? 12.418 -8.887 -28.936 1.00 93.50 79 GLN A N 1
ATOM 589 C CA . GLN A 1 79 ? 11.135 -9.348 -29.476 1.00 93.50 79 GLN A CA 1
ATOM 590 C C . GLN A 1 79 ? 10.322 -10.126 -28.439 1.00 93.50 79 GLN A C 1
ATOM 592 O O . GLN A 1 79 ? 9.137 -9.843 -28.251 1.00 93.50 79 GLN A O 1
ATOM 597 N N . GLN A 1 80 ? 10.957 -11.049 -27.710 1.00 94.06 80 GLN A N 1
ATOM 598 C CA . GLN A 1 80 ? 10.293 -11.781 -26.633 1.00 94.06 80 GLN A CA 1
ATOM 599 C C . GLN A 1 80 ? 9.791 -10.826 -25.544 1.00 94.06 80 GLN A C 1
ATOM 601 O O . GLN A 1 80 ? 8.661 -10.954 -25.079 1.00 94.06 80 GLN A O 1
ATOM 606 N N . ARG A 1 81 ? 10.589 -9.816 -25.174 1.00 92.25 81 ARG A N 1
ATOM 607 C CA . ARG A 1 81 ? 10.193 -8.824 -24.170 1.00 92.25 81 ARG A CA 1
ATOM 608 C C . ARG A 1 81 ? 8.987 -7.996 -24.614 1.00 92.25 81 ARG A C 1
ATOM 610 O O . ARG A 1 81 ? 8.109 -7.737 -23.793 1.00 92.25 81 ARG A O 1
ATOM 617 N N . LEU A 1 82 ? 8.930 -7.600 -25.886 1.00 95.12 82 LEU A N 1
ATOM 618 C CA . LEU A 1 82 ? 7.768 -6.912 -26.450 1.00 95.12 82 LEU A CA 1
ATOM 619 C C . LEU A 1 82 ? 6.518 -7.798 -26.396 1.00 95.12 82 LEU A C 1
ATOM 621 O O . LEU A 1 82 ? 5.467 -7.326 -25.968 1.00 95.12 82 LEU A O 1
ATOM 625 N N . ALA A 1 83 ? 6.636 -9.082 -26.747 1.00 96.00 83 ALA A N 1
ATOM 626 C CA . ALA A 1 83 ? 5.526 -10.031 -26.657 1.00 96.00 83 ALA A CA 1
ATOM 627 C C . ALA A 1 83 ? 5.031 -10.208 -25.207 1.00 96.00 83 ALA A C 1
ATOM 629 O O . ALA A 1 83 ? 3.826 -10.145 -24.951 1.00 96.00 83 ALA A O 1
ATOM 630 N N . ASP A 1 84 ? 5.949 -10.350 -24.247 1.00 94.38 84 ASP A N 1
ATOM 631 C CA . ASP A 1 84 ? 5.622 -10.471 -22.821 1.00 94.38 84 ASP A CA 1
ATOM 632 C C . ASP A 1 84 ? 4.892 -9.221 -22.302 1.00 94.38 84 ASP A C 1
ATOM 634 O O . ASP A 1 84 ? 3.896 -9.320 -21.580 1.00 94.38 84 ASP A O 1
ATOM 638 N N . TRP A 1 85 ? 5.362 -8.027 -22.677 1.00 95.25 85 TRP A N 1
ATOM 639 C CA . TRP A 1 85 ? 4.722 -6.764 -22.304 1.00 95.25 85 TRP A CA 1
ATOM 640 C C . TRP A 1 85 ? 3.359 -6.581 -22.961 1.00 95.25 85 TRP A C 1
ATOM 642 O O . TRP A 1 85 ? 2.424 -6.146 -22.290 1.00 95.25 85 TRP A O 1
ATOM 652 N N . GLN A 1 86 ? 3.205 -6.964 -24.227 1.00 96.38 86 GLN A N 1
ATOM 653 C CA . GLN A 1 86 ? 1.911 -6.929 -24.902 1.00 96.38 86 GLN A CA 1
ATOM 654 C C . GLN A 1 86 ? 0.894 -7.833 -24.193 1.00 96.38 86 GLN A C 1
ATOM 656 O O . GLN A 1 86 ? -0.238 -7.415 -23.938 1.00 96.38 86 GLN A O 1
ATOM 661 N N . ALA A 1 87 ? 1.304 -9.050 -23.821 1.00 95.94 87 ALA A N 1
ATOM 662 C CA . ALA A 1 87 ? 0.467 -9.983 -23.075 1.00 95.94 87 ALA A CA 1
ATOM 663 C C . ALA A 1 87 ? 0.087 -9.430 -21.691 1.00 95.94 87 ALA A C 1
ATOM 665 O O . ALA A 1 87 ? -1.084 -9.481 -21.310 1.00 95.94 87 ALA A O 1
ATOM 666 N N . LEU A 1 88 ? 1.046 -8.843 -20.965 1.00 94.69 88 LEU A N 1
ATOM 667 C CA . LEU A 1 88 ? 0.809 -8.207 -19.667 1.00 94.69 88 LEU A CA 1
ATOM 668 C C . LEU A 1 88 ? -0.201 -7.056 -19.769 1.00 94.69 88 LEU A C 1
ATOM 670 O O . LEU A 1 88 ? -1.186 -7.035 -19.034 1.00 94.69 88 LEU A O 1
ATOM 674 N N . LEU A 1 89 ? 0.020 -6.114 -20.688 1.00 95.81 89 LEU A N 1
ATOM 675 C CA . LEU A 1 89 ? -0.852 -4.952 -20.875 1.00 95.81 89 LEU A CA 1
ATOM 676 C C . LEU A 1 89 ? -2.260 -5.370 -21.315 1.00 95.81 89 LEU A C 1
ATOM 678 O O . LEU A 1 89 ? -3.247 -4.814 -20.833 1.00 95.81 89 LEU A O 1
ATOM 682 N N . SER A 1 90 ? -2.368 -6.382 -22.179 1.00 95.69 90 SER A N 1
ATOM 683 C CA . SER A 1 90 ? -3.652 -6.974 -22.567 1.00 95.69 90 SER A CA 1
ATOM 684 C C . SER A 1 90 ? -4.378 -7.600 -21.370 1.00 95.69 90 SER A C 1
ATOM 686 O O . SER A 1 90 ? -5.575 -7.368 -21.176 1.00 95.69 90 SER A O 1
ATOM 688 N N . GLY A 1 91 ? -3.652 -8.328 -20.516 1.00 93.62 91 GLY A N 1
ATOM 689 C CA . GLY A 1 91 ? -4.184 -8.892 -19.275 1.00 93.62 91 GLY A CA 1
ATOM 690 C C . GLY A 1 91 ? -4.703 -7.820 -18.314 1.00 93.62 91 GLY A C 1
ATOM 691 O O . GLY A 1 91 ? -5.824 -7.938 -17.824 1.00 93.62 91 GLY A O 1
ATOM 692 N N . LEU A 1 92 ? -3.941 -6.742 -18.108 1.00 93.00 92 LEU A N 1
ATOM 693 C CA . LEU A 1 92 ? -4.327 -5.616 -17.245 1.00 93.00 92 LEU A CA 1
ATOM 694 C C . LEU A 1 92 ? -5.554 -4.862 -17.777 1.00 93.00 92 LEU A C 1
ATOM 696 O O . LEU A 1 92 ? -6.442 -4.490 -17.011 1.00 93.00 92 LEU A O 1
ATOM 700 N N . ARG A 1 93 ? -5.652 -4.669 -19.097 1.00 94.81 93 ARG A N 1
ATOM 701 C CA . ARG A 1 93 ? -6.864 -4.111 -19.722 1.00 94.81 93 ARG A CA 1
ATOM 702 C C . ARG A 1 93 ? -8.064 -5.028 -19.507 1.00 94.81 93 ARG A C 1
ATOM 704 O O . ARG A 1 93 ? -9.117 -4.565 -19.083 1.00 94.81 93 ARG A O 1
ATOM 711 N N . SER A 1 94 ? -7.883 -6.328 -19.727 1.00 93.94 94 SER A N 1
ATOM 712 C CA . SER A 1 94 ? -8.939 -7.332 -19.554 1.00 93.94 94 SER A CA 1
ATOM 713 C C . SER A 1 94 ? -9.408 -7.453 -18.100 1.00 93.94 94 SER A C 1
ATOM 715 O O . SER A 1 94 ? -10.571 -7.763 -17.860 1.00 93.94 94 SER A O 1
ATOM 717 N N . SER A 1 95 ? -8.537 -7.171 -17.125 1.00 93.31 95 SER A N 1
ATOM 718 C CA . SER A 1 95 ? -8.889 -7.144 -15.702 1.00 93.31 95 SER A CA 1
ATOM 719 C C . SER A 1 95 ? -9.531 -5.828 -15.245 1.00 93.31 95 SER A C 1
ATOM 721 O O . SER A 1 95 ? -9.780 -5.668 -14.053 1.00 93.31 95 SER A O 1
ATOM 723 N N . GLY A 1 96 ? -9.758 -4.868 -16.150 1.00 92.94 96 GLY A N 1
ATOM 724 C CA . GLY A 1 96 ? -10.310 -3.549 -15.826 1.00 92.94 96 GLY A CA 1
ATOM 725 C C . GLY A 1 96 ? -9.313 -2.583 -15.179 1.00 92.94 96 GLY A C 1
ATOM 726 O O . GLY A 1 96 ? -9.714 -1.531 -14.695 1.00 92.94 96 GLY A O 1
ATOM 727 N N . ALA A 1 97 ? -8.018 -2.916 -15.167 1.00 91.12 97 ALA A N 1
ATOM 728 C CA . ALA A 1 97 ? -6.967 -2.059 -14.620 1.00 91.12 97 ALA A CA 1
ATOM 729 C C . ALA A 1 97 ? -6.324 -1.146 -15.680 1.00 91.12 97 ALA A C 1
ATOM 731 O O . ALA A 1 97 ? -5.514 -0.294 -15.334 1.00 91.12 97 ALA A O 1
ATOM 732 N N . GLY A 1 98 ? -6.664 -1.324 -16.963 1.00 90.94 98 GLY A N 1
ATOM 733 C CA . GLY A 1 98 ? -6.004 -0.663 -18.094 1.00 90.94 98 GLY A CA 1
ATOM 734 C C . GLY A 1 98 ? -5.941 0.863 -18.000 1.00 90.94 98 GLY A C 1
ATOM 735 O O . GLY A 1 98 ? -4.895 1.430 -18.299 1.00 90.94 98 GLY A O 1
ATOM 736 N N . ASP A 1 99 ? -7.011 1.503 -17.525 1.00 90.62 99 ASP A N 1
ATOM 737 C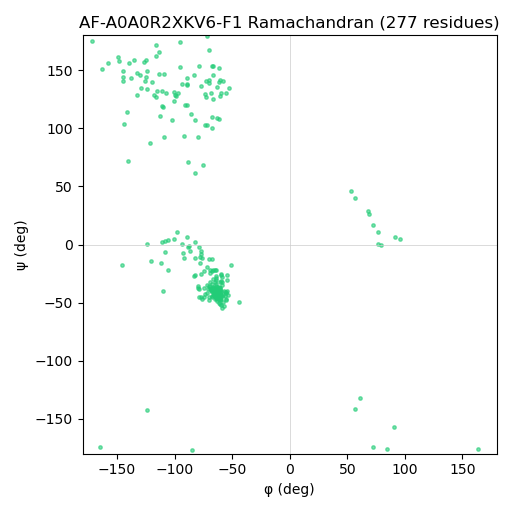 CA . ASP A 1 99 ? -7.101 2.968 -17.406 1.00 90.62 99 ASP A CA 1
ATOM 738 C C . ASP A 1 99 ? -6.182 3.546 -16.312 1.00 90.62 99 ASP A C 1
ATOM 740 O O . ASP A 1 99 ? -5.962 4.753 -16.258 1.00 90.62 99 ASP A O 1
ATOM 744 N N . PHE A 1 100 ? -5.620 2.691 -15.452 1.00 92.38 100 PHE A N 1
ATOM 745 C CA . PHE A 1 100 ? -4.682 3.067 -14.390 1.00 92.38 100 PHE A CA 1
ATOM 746 C C . PHE A 1 100 ? -3.218 2.790 -14.759 1.00 92.38 100 PHE A C 1
ATOM 748 O O . PHE A 1 100 ? -2.336 2.936 -13.913 1.00 92.38 100 PHE A O 1
ATOM 755 N N . ILE A 1 101 ? -2.942 2.352 -15.992 1.00 93.31 101 ILE A N 1
ATOM 756 C CA . ILE A 1 101 ? -1.597 1.989 -16.443 1.00 93.31 101 ILE A CA 1
ATOM 757 C C . ILE A 1 101 ? -1.096 3.009 -17.458 1.00 93.31 101 ILE A C 1
ATOM 759 O O . ILE A 1 101 ? -1.629 3.129 -18.558 1.00 93.31 101 ILE A O 1
ATOM 763 N N . GLN A 1 102 ? -0.000 3.673 -17.105 1.00 92.94 102 GLN A N 1
ATOM 764 C CA . GLN A 1 102 ? 0.743 4.570 -17.978 1.00 92.94 102 GLN A CA 1
ATOM 765 C C . GLN A 1 102 ? 2.142 3.989 -18.194 1.00 92.94 102 GLN A C 1
ATOM 767 O O . GLN A 1 102 ? 2.833 3.656 -17.232 1.00 92.94 102 GLN A O 1
ATOM 772 N N . ILE A 1 103 ? 2.562 3.838 -19.453 1.00 93.88 103 ILE A N 1
ATOM 773 C CA . ILE A 1 103 ? 3.938 3.429 -19.753 1.00 93.88 103 ILE A CA 1
ATOM 774 C C . ILE A 1 103 ? 4.855 4.613 -19.475 1.00 93.88 103 ILE A C 1
ATOM 776 O O . ILE A 1 103 ? 4.602 5.719 -19.962 1.00 93.88 103 ILE A O 1
ATOM 780 N N . ASP A 1 104 ? 5.913 4.356 -18.708 1.00 91.75 104 ASP A N 1
ATOM 781 C CA . ASP A 1 104 ? 6.927 5.343 -18.373 1.00 91.75 104 ASP A CA 1
ATOM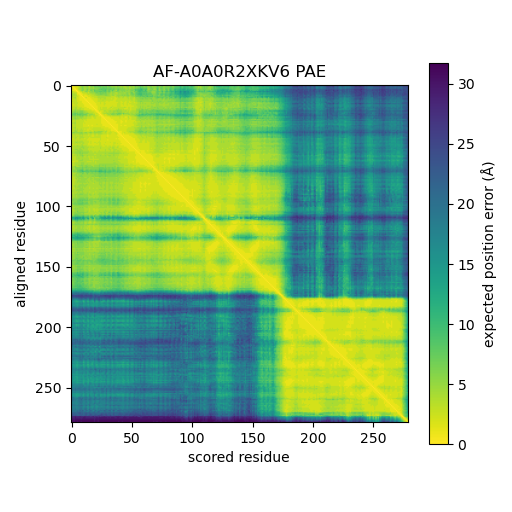 782 C C . ASP A 1 104 ? 8.327 4.717 -18.361 1.00 91.75 104 ASP A C 1
ATOM 784 O O . ASP A 1 104 ? 8.643 3.854 -17.540 1.00 91.75 104 ASP A O 1
ATOM 788 N N . LEU A 1 105 ? 9.169 5.158 -19.297 1.00 89.31 105 LEU A N 1
ATOM 789 C CA . LEU A 1 105 ? 10.559 4.715 -19.436 1.00 89.31 105 LEU A CA 1
ATOM 790 C C . LEU A 1 105 ? 11.540 5.553 -18.600 1.00 89.31 105 LEU A C 1
ATOM 792 O O . LEU A 1 105 ? 12.729 5.244 -18.574 1.00 89.31 105 LEU A O 1
ATOM 796 N N . GLY A 1 106 ? 11.050 6.585 -17.907 1.00 86.38 106 GLY A N 1
ATOM 797 C CA . GLY A 1 106 ? 11.788 7.335 -16.892 1.00 86.38 106 GLY A CA 1
ATOM 798 C C . GLY A 1 106 ? 11.878 6.602 -15.551 1.00 86.38 106 GLY A C 1
ATOM 799 O O . GLY A 1 106 ? 12.742 6.919 -14.736 1.00 86.38 106 GLY A O 1
ATOM 800 N N . ILE A 1 107 ? 11.044 5.578 -15.328 1.00 87.00 107 ILE A N 1
ATOM 801 C CA . ILE A 1 107 ? 11.087 4.769 -14.107 1.00 87.00 107 ILE A CA 1
ATOM 802 C C . ILE A 1 107 ? 12.313 3.850 -14.140 1.00 87.00 107 ILE A C 1
ATOM 804 O O . ILE A 1 107 ? 12.316 2.788 -14.769 1.00 87.00 107 ILE A O 1
ATOM 808 N N . VAL A 1 108 ? 13.348 4.222 -13.387 1.00 83.25 108 VAL A N 1
ATOM 809 C CA . VAL A 1 108 ? 14.554 3.411 -13.190 1.00 83.25 108 VAL A CA 1
ATOM 810 C C . VAL A 1 108 ? 14.581 2.881 -11.757 1.00 83.25 108 VAL A C 1
ATOM 812 O O . VAL A 1 108 ? 15.082 3.519 -10.841 1.00 83.25 108 VAL A O 1
ATOM 815 N N . ARG A 1 109 ? 14.052 1.672 -11.528 1.00 74.38 109 ARG A N 1
ATOM 816 C CA . ARG A 1 109 ? 14.002 1.068 -10.183 1.00 74.38 109 ARG A CA 1
ATOM 817 C C . ARG A 1 109 ? 14.865 -0.165 -10.013 1.00 74.38 109 ARG A C 1
ATOM 819 O O . ARG A 1 109 ? 14.968 -1.006 -10.896 1.00 74.38 109 ARG A O 1
ATOM 826 N N . GLY A 1 110 ? 15.394 -0.311 -8.793 1.00 66.12 110 GLY A N 1
ATOM 827 C CA . GLY A 1 110 ? 15.886 -1.579 -8.245 1.00 66.12 110 GLY A CA 1
ATOM 828 C C . GLY A 1 110 ? 16.898 -2.302 -9.133 1.00 66.12 110 GLY A C 1
ATOM 829 O O . GLY A 1 110 ? 16.811 -3.521 -9.288 1.00 66.12 110 GLY A O 1
ATOM 830 N N . LEU A 1 111 ? 17.880 -1.550 -9.649 1.00 67.00 111 LEU A N 1
ATOM 831 C CA . LEU A 1 111 ? 18.960 -2.017 -10.535 1.00 67.00 111 LEU A CA 1
ATOM 832 C C . LEU A 1 111 ? 19.721 -3.251 -10.008 1.00 67.00 111 LEU A C 1
ATOM 834 O O . LEU A 1 111 ? 20.411 -3.929 -10.761 1.00 67.00 111 LEU A O 1
ATOM 838 N N . ALA A 1 112 ? 19.600 -3.557 -8.714 1.00 71.62 112 ALA A N 1
ATOM 839 C CA . ALA A 1 112 ? 20.247 -4.695 -8.075 1.00 71.62 112 ALA A CA 1
ATOM 840 C C . ALA A 1 112 ? 19.504 -6.040 -8.247 1.00 71.62 112 ALA A C 1
ATOM 842 O O . ALA A 1 112 ? 20.145 -7.098 -8.153 1.00 71.62 112 ALA A O 1
ATOM 843 N N . TYR A 1 113 ? 18.176 -6.043 -8.453 1.00 83.38 113 TYR A N 1
ATOM 844 C CA . TYR A 1 113 ? 17.394 -7.290 -8.379 1.00 83.38 113 TYR A CA 1
ATOM 845 C C . TYR A 1 113 ? 16.198 -7.450 -9.327 1.00 83.38 113 TYR A C 1
ATOM 847 O O . TYR A 1 113 ? 15.779 -8.595 -9.514 1.00 83.38 113 TYR A O 1
ATOM 855 N N . TYR A 1 114 ? 15.650 -6.395 -9.937 1.00 91.12 114 TYR A N 1
ATOM 856 C CA . TYR A 1 114 ? 14.580 -6.580 -10.925 1.00 91.12 114 TYR A CA 1
ATOM 857 C C . TYR A 1 114 ? 15.125 -7.165 -12.236 1.00 91.12 114 TYR A C 1
ATOM 859 O O . TYR A 1 114 ? 16.211 -6.813 -12.690 1.00 91.12 114 TYR A O 1
ATOM 867 N N . THR A 1 115 ? 14.363 -8.079 -12.838 1.00 89.56 115 THR A N 1
ATOM 868 C CA . THR A 1 115 ? 14.699 -8.777 -14.095 1.00 89.56 115 THR A CA 1
ATOM 869 C C . THR A 1 115 ? 13.662 -8.535 -15.200 1.00 89.56 115 THR A C 1
ATOM 871 O O . THR A 1 115 ? 13.904 -8.828 -16.375 1.00 89.56 115 THR A O 1
ATOM 874 N N . GLY A 1 116 ? 12.490 -8.008 -14.836 1.00 89.62 116 GLY A N 1
ATOM 875 C CA . GLY A 1 116 ? 11.352 -7.800 -15.726 1.00 89.62 116 GLY A CA 1
ATOM 876 C C . GLY A 1 116 ? 10.864 -6.353 -15.762 1.00 89.62 116 GLY A C 1
ATOM 877 O O . GLY A 1 116 ? 11.660 -5.419 -15.741 1.00 89.62 116 GLY A O 1
ATOM 878 N N . PHE A 1 117 ? 9.543 -6.182 -15.845 1.00 92.00 117 PHE A N 1
ATOM 879 C CA . PHE A 1 117 ? 8.913 -4.877 -15.663 1.00 92.00 117 PHE A CA 1
ATOM 880 C C . PHE A 1 117 ? 9.061 -4.398 -14.214 1.00 92.00 117 PHE A C 1
ATOM 882 O O . PHE A 1 117 ? 9.141 -5.204 -13.279 1.00 92.00 117 PHE A O 1
ATOM 889 N N . VAL A 1 118 ? 9.033 -3.082 -14.051 1.00 94.19 118 VAL A N 1
ATOM 890 C CA . VAL A 1 118 ? 8.888 -2.388 -12.772 1.00 94.19 118 VAL A CA 1
ATOM 891 C C . VAL A 1 118 ? 7.704 -1.439 -12.871 1.00 94.19 118 VAL A C 1
ATOM 893 O O . VAL A 1 118 ? 7.292 -1.081 -13.973 1.00 94.19 118 VAL A O 1
ATOM 896 N N . PHE A 1 119 ? 7.140 -1.057 -11.734 1.00 94.50 119 PHE A N 1
ATOM 897 C CA . PHE A 1 119 ? 6.063 -0.081 -11.685 1.00 94.50 119 PHE A CA 1
ATOM 898 C C . PHE A 1 119 ? 6.114 0.741 -10.403 1.00 94.50 119 PHE A C 1
ATOM 900 O O . PHE A 1 119 ? 6.656 0.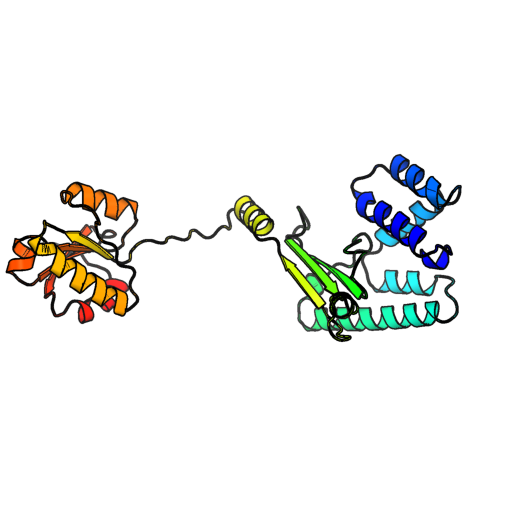317 -9.376 1.00 94.50 119 PHE A O 1
ATOM 907 N N . GLU A 1 120 ? 5.488 1.906 -10.483 1.00 94.06 120 GLU A N 1
ATOM 908 C CA . GLU A 1 120 ? 5.177 2.791 -9.372 1.00 94.06 120 GLU A CA 1
ATOM 909 C C . GLU A 1 120 ? 3.681 3.080 -9.396 1.00 94.06 120 GLU A C 1
ATOM 911 O O . GLU A 1 120 ? 3.099 3.246 -10.466 1.00 94.06 120 GLU A O 1
ATOM 916 N N . ALA A 1 121 ? 3.058 3.121 -8.224 1.00 94.19 121 ALA A N 1
ATOM 917 C CA . ALA A 1 121 ? 1.680 3.561 -8.074 1.00 94.19 121 ALA A CA 1
ATOM 918 C C . ALA A 1 121 ? 1.670 4.935 -7.411 1.00 94.19 121 ALA A C 1
ATOM 920 O O . ALA A 1 121 ? 2.298 5.123 -6.367 1.00 94.19 121 ALA A O 1
ATOM 921 N N . PHE A 1 122 ? 0.934 5.871 -7.996 1.00 93.31 122 PHE A N 1
ATOM 922 C CA . PHE A 1 122 ? 0.800 7.243 -7.515 1.00 93.31 122 PHE A CA 1
ATOM 923 C C . PHE A 1 122 ? -0.644 7.536 -7.117 1.00 93.31 122 PHE A C 1
ATOM 925 O O . PHE A 1 122 ? -1.556 6.741 -7.349 1.00 93.31 122 PHE A O 1
ATOM 932 N N . GLU A 1 123 ? -0.848 8.698 -6.507 1.00 91.44 123 GLU A N 1
ATOM 933 C CA . GLU A 1 123 ? -2.178 9.283 -6.401 1.00 91.44 123 GLU A CA 1
ATOM 934 C C . GLU A 1 123 ? -2.737 9.571 -7.808 1.00 91.44 123 GLU A C 1
ATOM 936 O O . GLU A 1 123 ? -1.977 9.778 -8.750 1.00 91.44 123 GLU A O 1
ATOM 941 N N . ALA A 1 124 ? -4.062 9.549 -7.974 1.00 87.56 124 ALA A N 1
ATOM 942 C CA . ALA A 1 124 ? -4.711 9.589 -9.287 1.00 87.56 124 ALA A CA 1
ATOM 943 C C . ALA A 1 124 ? -4.394 10.834 -10.145 1.00 87.56 124 ALA A C 1
ATOM 945 O O . ALA A 1 124 ? -4.485 10.756 -11.366 1.00 87.56 124 ALA A O 1
ATOM 946 N N . SER A 1 125 ? -4.023 11.970 -9.546 1.00 86.06 125 SER A N 1
ATOM 947 C CA . SER A 1 125 ? -3.550 13.156 -10.279 1.00 86.06 125 SER A CA 1
ATOM 948 C C . SER A 1 125 ? -2.114 13.020 -10.798 1.00 86.06 125 SER A C 1
ATOM 950 O O . SER A 1 125 ? -1.672 13.846 -11.591 1.00 86.06 125 SER A O 1
ATOM 952 N N . GLY A 1 126 ? -1.381 11.998 -10.351 1.00 81.31 126 GLY A N 1
ATOM 953 C CA . GLY A 1 126 ? 0.048 11.824 -10.600 1.00 81.31 126 GLY A CA 1
ATOM 954 C C . GLY A 1 126 ? 0.940 12.685 -9.702 1.00 81.31 126 GLY A C 1
ATOM 955 O O . GLY A 1 126 ? 2.161 12.604 -9.805 1.00 81.31 126 GLY A O 1
ATOM 956 N N . GLU A 1 127 ? 0.369 13.503 -8.813 1.00 78.25 127 GLU A N 1
ATOM 957 C CA . GLU A 1 127 ? 1.141 14.351 -7.908 1.00 78.25 127 GLU A CA 1
ATOM 958 C C . GLU A 1 127 ? 1.703 13.582 -6.703 1.00 78.25 127 GLU A C 1
ATOM 960 O O . GLU A 1 127 ? 1.139 12.606 -6.202 1.00 78.25 127 GLU A O 1
ATOM 965 N N . GLY A 1 128 ? 2.815 14.094 -6.171 1.00 81.81 128 GLY A N 1
ATOM 966 C CA . GLY A 1 128 ? 3.417 13.599 -4.940 1.00 81.81 128 GLY A CA 1
ATOM 967 C C . GLY A 1 128 ? 4.445 12.491 -5.159 1.00 81.81 128 GLY A C 1
ATOM 968 O O . GLY A 1 128 ? 5.103 12.402 -6.191 1.00 81.81 128 GLY A O 1
ATOM 969 N N . ARG A 1 129 ? 4.670 11.692 -4.115 1.00 86.94 129 ARG A N 1
ATOM 970 C CA . ARG A 1 129 ? 5.610 10.564 -4.147 1.00 86.94 129 ARG A CA 1
ATOM 971 C C . ARG A 1 129 ? 4.849 9.283 -4.468 1.00 86.94 129 ARG A C 1
ATOM 973 O O . ARG A 1 129 ? 3.682 9.164 -4.106 1.00 86.94 129 ARG A O 1
ATOM 980 N N . ALA A 1 130 ? 5.531 8.312 -5.069 1.00 91.56 130 ALA A N 1
ATOM 981 C CA . ALA A 1 130 ? 4.966 6.982 -5.258 1.00 91.56 130 ALA A CA 1
ATOM 982 C C . ALA A 1 130 ? 4.500 6.383 -3.922 1.00 91.56 130 ALA A C 1
ATOM 984 O O . ALA A 1 130 ? 5.242 6.366 -2.937 1.00 91.56 130 ALA A O 1
ATOM 985 N N . LEU A 1 131 ? 3.267 5.884 -3.915 1.00 94.44 131 LEU A N 1
ATOM 986 C CA . LEU A 1 131 ? 2.614 5.215 -2.791 1.00 94.44 131 LEU A CA 1
ATOM 987 C C . LEU A 1 131 ? 3.071 3.763 -2.671 1.00 94.44 131 LEU A C 1
ATOM 989 O O . LEU A 1 131 ? 3.252 3.244 -1.568 1.00 94.44 131 LEU A O 1
ATOM 993 N N . ALA A 1 132 ? 3.274 3.114 -3.815 1.00 94.50 132 ALA A N 1
ATOM 994 C CA . ALA A 1 132 ? 3.788 1.760 -3.901 1.00 94.50 132 ALA A CA 1
ATOM 995 C C . ALA A 1 132 ? 4.777 1.628 -5.057 1.00 94.50 132 ALA A C 1
ATOM 997 O O . ALA A 1 132 ? 4.736 2.384 -6.027 1.00 94.50 132 ALA A O 1
ATOM 998 N N . GLY A 1 133 ? 5.659 0.641 -4.954 1.00 94.00 133 GLY A N 1
ATOM 999 C CA . GLY A 1 133 ? 6.593 0.287 -6.011 1.00 94.00 133 GLY A CA 1
ATOM 1000 C C . GLY A 1 133 ? 6.822 -1.214 -6.038 1.00 94.00 133 GLY A C 1
ATOM 1001 O O . GLY A 1 133 ? 6.846 -1.870 -4.993 1.00 94.00 133 GLY A O 1
ATOM 1002 N N . GLY A 1 134 ? 6.988 -1.761 -7.233 1.00 94.88 134 GLY A N 1
ATOM 1003 C CA . GLY A 1 134 ? 7.124 -3.196 -7.420 1.00 94.88 134 GLY A CA 1
ATOM 1004 C C . GLY A 1 134 ? 7.668 -3.572 -8.784 1.00 94.88 134 GLY A C 1
ATOM 1005 O O . GLY A 1 134 ? 8.057 -2.722 -9.585 1.00 94.88 134 GLY A O 1
ATOM 1006 N N . GLY A 1 135 ? 7.698 -4.872 -9.044 1.00 95.31 135 GLY A N 1
ATOM 1007 C CA . GLY A 1 135 ? 8.181 -5.413 -10.305 1.00 95.31 135 GLY A CA 1
ATOM 1008 C C . GLY A 1 135 ? 8.502 -6.896 -10.231 1.00 95.31 135 GLY A C 1
ATOM 1009 O O . GLY A 1 135 ? 8.283 -7.556 -9.213 1.00 95.31 135 GLY A O 1
ATOM 1010 N N . ARG A 1 136 ? 9.034 -7.418 -11.335 1.00 94.88 136 ARG A N 1
ATOM 1011 C CA . ARG A 1 136 ? 9.418 -8.827 -11.494 1.00 94.88 136 ARG A CA 1
ATOM 1012 C C . ARG A 1 136 ? 10.912 -9.037 -11.227 1.00 94.88 136 ARG A C 1
ATOM 1014 O O . ARG A 1 136 ? 11.737 -8.314 -11.786 1.00 94.88 136 ARG A O 1
ATOM 1021 N N . TYR A 1 137 ? 11.260 -10.014 -10.390 1.00 94.62 137 TYR A N 1
ATOM 1022 C CA . TYR A 1 137 ? 12.612 -10.258 -9.864 1.00 94.62 137 TYR A CA 1
ATOM 1023 C C . TYR A 1 137 ? 12.967 -11.751 -9.791 1.00 94.62 137 TYR A C 1
ATOM 1025 O O . TYR A 1 137 ? 13.096 -12.350 -8.726 1.00 94.62 137 TYR A O 1
ATOM 1033 N N . ASP A 1 138 ? 13.197 -12.375 -10.940 1.00 94.62 138 ASP A N 1
ATOM 1034 C CA . ASP A 1 138 ? 13.316 -13.837 -11.017 1.00 94.62 138 ASP A CA 1
ATOM 1035 C C . ASP A 1 138 ? 14.571 -14.416 -10.357 1.00 94.62 138 ASP A C 1
ATOM 1037 O O . ASP A 1 138 ? 14.599 -15.577 -9.954 1.00 94.62 138 ASP A O 1
ATOM 1041 N N . ALA A 1 139 ? 15.629 -13.611 -10.245 1.00 93.31 139 ALA A N 1
ATOM 1042 C CA . ALA A 1 139 ? 16.913 -14.060 -9.718 1.00 93.31 139 ALA A CA 1
ATOM 1043 C C . ALA A 1 139 ? 17.065 -13.847 -8.202 1.00 93.31 139 ALA A C 1
ATOM 1045 O O . ALA A 1 139 ? 18.024 -14.349 -7.611 1.00 93.31 139 ALA A O 1
ATOM 1046 N N . LEU A 1 140 ? 16.172 -13.084 -7.559 1.00 93.00 140 LEU A N 1
ATOM 1047 C CA . LEU A 1 140 ? 16.380 -12.637 -6.177 1.00 93.00 140 LEU A CA 1
ATOM 1048 C C . LEU A 1 140 ? 16.327 -13.796 -5.175 1.00 93.00 140 LEU A C 1
ATOM 1050 O O . LEU A 1 140 ? 17.197 -13.889 -4.314 1.00 93.00 140 LEU A O 1
ATOM 1054 N N . VAL A 1 141 ? 15.357 -14.704 -5.314 1.00 94.00 141 VAL A N 1
ATOM 1055 C CA . VAL A 1 141 ? 15.202 -15.850 -4.400 1.00 94.00 141 VAL A CA 1
ATOM 1056 C C . VAL A 1 141 ? 16.463 -16.719 -4.401 1.00 94.00 141 VAL A C 1
ATOM 1058 O O . VAL A 1 141 ? 16.990 -17.043 -3.336 1.00 94.00 141 VAL A O 1
ATOM 1061 N N . LYS A 1 142 ? 17.019 -16.998 -5.588 1.00 95.19 142 LYS A N 1
ATOM 1062 C CA . LYS A 1 142 ? 18.286 -17.726 -5.738 1.00 95.19 142 LYS A CA 1
ATOM 1063 C C . LYS A 1 142 ? 19.458 -16.984 -5.096 1.00 95.19 142 LYS A C 1
ATOM 1065 O O . LYS A 1 142 ? 20.250 -17.595 -4.383 1.00 95.19 142 LYS A O 1
ATOM 1070 N N . LYS A 1 143 ? 19.571 -15.666 -5.314 1.00 91.81 143 LYS A N 1
ATOM 1071 C CA . LYS A 1 143 ? 20.630 -14.833 -4.708 1.00 91.81 143 LYS A CA 1
ATOM 1072 C C . LYS A 1 143 ? 20.608 -14.872 -3.174 1.00 91.81 143 LYS A C 1
ATOM 1074 O O . LYS A 1 143 ? 21.656 -14.713 -2.560 1.00 91.81 143 LYS A O 1
ATOM 1079 N N . LEU A 1 144 ? 19.442 -15.104 -2.568 1.00 93.81 144 LEU A N 1
ATOM 1080 C CA . LEU A 1 144 ? 19.263 -15.230 -1.118 1.00 93.81 144 LEU A CA 1
ATOM 1081 C C . LEU A 1 144 ? 19.429 -16.672 -0.596 1.00 93.81 144 LEU A C 1
ATOM 1083 O O . LEU A 1 144 ? 19.193 -16.922 0.583 1.00 93.81 144 LEU A O 1
ATOM 1087 N N . GLY A 1 145 ? 19.846 -17.618 -1.445 1.00 96.19 145 GLY A N 1
ATOM 1088 C CA . GLY A 1 145 ? 20.081 -19.019 -1.072 1.00 96.19 145 GLY A CA 1
ATOM 1089 C C . GLY A 1 145 ? 18.875 -19.947 -1.249 1.00 96.19 145 GLY A C 1
ATOM 1090 O O . GLY A 1 145 ? 18.940 -21.107 -0.847 1.00 96.19 145 GLY A O 1
ATOM 1091 N N . GLY A 1 146 ? 17.783 -19.459 -1.841 1.00 95.50 146 GLY A N 1
ATOM 1092 C CA . GLY A 1 146 ? 16.626 -20.272 -2.216 1.00 95.50 146 GLY A CA 1
ATOM 1093 C C . GLY A 1 146 ? 16.770 -20.949 -3.590 1.00 95.50 146 GLY A C 1
ATOM 1094 O O . GLY A 1 146 ? 17.809 -20.833 -4.246 1.00 95.50 146 GLY A O 1
ATOM 1095 N N . PRO A 1 147 ? 15.726 -21.661 -4.055 1.00 96.06 147 PRO A N 1
ATOM 1096 C CA . PRO A 1 147 ? 15.697 -22.233 -5.399 1.00 96.06 147 PRO A CA 1
ATOM 1097 C C . PRO A 1 147 ? 15.561 -21.152 -6.483 1.00 96.06 147 PRO A C 1
ATOM 1099 O O . PRO A 1 147 ? 15.223 -19.998 -6.211 1.00 96.06 147 PRO A O 1
ATOM 1102 N N . GLU A 1 148 ? 15.781 -21.542 -7.739 1.00 95.81 148 GLU A N 1
ATOM 1103 C CA . GLU A 1 148 ? 15.370 -20.732 -8.889 1.00 95.81 148 GLU A CA 1
ATOM 1104 C C . GLU A 1 148 ? 13.848 -20.596 -8.904 1.00 95.81 148 GLU A C 1
ATOM 1106 O O . GLU A 1 148 ? 13.126 -21.563 -9.136 1.00 95.81 148 GLU A O 1
ATOM 1111 N N . MET A 1 149 ? 13.366 -19.392 -8.604 1.00 95.75 149 MET A N 1
ATOM 1112 C CA . MET A 1 149 ? 11.946 -19.113 -8.450 1.00 95.75 149 MET A CA 1
ATOM 1113 C C . MET A 1 149 ? 11.633 -17.714 -8.988 1.00 95.75 149 MET A C 1
ATOM 1115 O O . MET A 1 149 ? 11.917 -16.723 -8.309 1.00 95.75 149 MET A O 1
ATOM 1119 N N . PRO A 1 150 ? 11.033 -17.631 -10.191 1.00 94.38 150 PRO A N 1
ATOM 1120 C CA . PRO A 1 150 ? 10.460 -16.402 -10.710 1.00 94.38 150 PRO A CA 1
ATOM 1121 C C . PRO A 1 150 ? 9.482 -15.782 -9.717 1.00 94.38 150 PRO A C 1
ATOM 1123 O O . PRO A 1 150 ? 8.638 -16.483 -9.157 1.00 94.38 150 PRO A O 1
ATOM 1126 N N . ALA A 1 151 ? 9.580 -14.475 -9.508 1.00 95.31 151 ALA A N 1
ATOM 1127 C CA . ALA A 1 151 ? 8.778 -13.786 -8.509 1.00 95.31 151 ALA A CA 1
ATOM 1128 C C . ALA A 1 151 ? 8.387 -12.385 -8.977 1.00 95.31 151 ALA A C 1
ATOM 1130 O O . ALA A 1 151 ? 9.105 -11.725 -9.729 1.00 95.31 151 ALA A O 1
ATOM 1131 N N . VAL A 1 152 ? 7.227 -11.940 -8.511 1.00 95.19 152 VAL A N 1
ATOM 1132 C CA . VAL A 1 152 ? 6.704 -10.590 -8.697 1.00 95.19 152 VAL A CA 1
ATOM 1133 C C . VAL A 1 152 ? 6.093 -10.147 -7.379 1.00 95.19 152 VAL A C 1
ATOM 1135 O O . VAL A 1 152 ? 5.504 -10.951 -6.657 1.00 95.19 152 VAL A O 1
ATOM 1138 N N . GLY A 1 153 ? 6.244 -8.873 -7.058 1.00 94.31 153 GLY A N 1
ATOM 1139 C CA . GLY A 1 153 ? 5.729 -8.317 -5.822 1.00 94.31 153 GLY A CA 1
ATOM 1140 C C . GLY A 1 153 ? 5.859 -6.808 -5.801 1.00 94.31 153 GLY A C 1
ATOM 1141 O O . GLY A 1 153 ? 6.416 -6.197 -6.716 1.00 94.31 153 GLY A O 1
ATOM 1142 N N . PHE A 1 154 ? 5.324 -6.217 -4.745 1.00 95.25 154 PHE A N 1
ATOM 1143 C CA . PHE A 1 154 ? 5.388 -4.789 -4.496 1.00 95.25 154 PHE A CA 1
ATOM 1144 C C . PHE A 1 154 ? 5.403 -4.525 -2.998 1.00 95.25 154 PHE A C 1
ATOM 1146 O O . PHE A 1 154 ? 5.017 -5.375 -2.194 1.00 95.25 154 PHE A O 1
ATOM 1153 N N . ALA A 1 155 ? 5.840 -3.328 -2.640 1.00 93.69 155 ALA A N 1
ATOM 1154 C CA . ALA A 1 155 ? 5.703 -2.787 -1.303 1.00 93.69 155 ALA A CA 1
ATOM 1155 C C . ALA A 1 155 ? 4.964 -1.453 -1.382 1.00 93.69 155 ALA A C 1
ATOM 1157 O O . ALA A 1 155 ? 5.081 -0.725 -2.369 1.00 93.69 155 ALA A O 1
ATOM 1158 N N . MET A 1 156 ? 4.217 -1.142 -0.329 1.00 93.94 156 MET A N 1
ATOM 1159 C CA . MET A 1 156 ? 3.505 0.118 -0.160 1.00 93.94 156 MET A CA 1
ATOM 1160 C C . MET A 1 156 ? 4.028 0.812 1.097 1.00 93.94 156 MET A C 1
ATOM 1162 O O . MET A 1 156 ? 4.294 0.145 2.097 1.00 93.94 156 MET A O 1
ATOM 1166 N N . GLY A 1 157 ? 4.194 2.132 1.038 1.00 90.50 157 GLY A N 1
ATOM 1167 C CA . GLY A 1 157 ? 4.609 2.934 2.187 1.00 90.50 157 GLY A CA 1
ATOM 1168 C C . GLY A 1 157 ? 3.405 3.338 3.030 1.00 90.50 157 GLY A C 1
ATOM 1169 O O . GLY A 1 157 ? 2.601 4.155 2.592 1.00 90.50 157 GLY A O 1
ATOM 1170 N N . ASP A 1 158 ? 3.297 2.810 4.245 1.00 90.06 158 ASP A N 1
ATOM 1171 C CA . ASP A 1 158 ? 2.248 3.154 5.210 1.00 90.06 158 ASP A CA 1
ATOM 1172 C C . ASP A 1 158 ? 2.284 4.636 5.614 1.00 90.06 158 ASP A C 1
ATOM 1174 O O . ASP A 1 158 ? 1.250 5.299 5.597 1.00 90.06 158 ASP A O 1
ATOM 1178 N N . VAL A 1 159 ? 3.472 5.187 5.877 1.00 92.12 159 VAL A N 1
ATOM 1179 C CA . VAL A 1 159 ? 3.658 6.614 6.193 1.00 92.12 159 VAL A CA 1
ATOM 1180 C C . VAL A 1 159 ? 3.257 7.495 5.009 1.00 92.12 159 VAL A C 1
ATOM 1182 O O . VAL A 1 159 ? 2.522 8.459 5.174 1.00 92.12 159 VAL A O 1
ATOM 1185 N N . THR A 1 160 ? 3.680 7.145 3.789 1.00 91.69 160 THR A N 1
ATOM 1186 C CA . THR A 1 160 ? 3.348 7.930 2.585 1.00 91.69 160 THR A CA 1
ATOM 1187 C C . THR A 1 160 ? 1.854 7.878 2.270 1.00 91.69 160 THR A C 1
ATOM 1189 O O . THR A 1 160 ? 1.273 8.882 1.861 1.00 91.69 160 THR A O 1
ATOM 1192 N N . LEU A 1 161 ? 1.213 6.728 2.497 1.00 91.75 161 LEU A N 1
ATOM 1193 C CA . LEU A 1 161 ? -0.234 6.602 2.384 1.00 91.75 161 LEU A CA 1
ATOM 1194 C C . LEU A 1 161 ? -0.956 7.436 3.453 1.00 91.75 161 LEU A C 1
ATOM 1196 O O . LEU A 1 161 ? -1.931 8.110 3.128 1.00 91.75 161 LEU A O 1
ATOM 1200 N N . ALA A 1 162 ? -0.485 7.423 4.703 1.00 90.69 162 ALA A N 1
ATOM 1201 C CA . ALA A 1 162 ? -1.058 8.226 5.779 1.00 90.69 162 ALA A CA 1
ATOM 1202 C C . ALA A 1 162 ? -0.962 9.732 5.483 1.00 90.69 162 ALA A C 1
ATOM 1204 O O . ALA A 1 162 ? -1.981 10.417 5.563 1.00 90.69 162 ALA A O 1
ATOM 1205 N N . ASP A 1 163 ? 0.206 10.218 5.048 1.00 91.31 163 ASP A N 1
ATOM 1206 C CA . ASP A 1 163 ? 0.421 11.616 4.644 1.00 91.31 163 ASP A CA 1
ATOM 1207 C C . ASP A 1 163 ? -0.539 12.024 3.512 1.00 91.31 163 ASP A C 1
ATOM 1209 O O . ASP A 1 163 ? -1.151 13.098 3.539 1.00 91.31 163 ASP A O 1
ATOM 1213 N N . LEU A 1 164 ? -0.717 11.147 2.514 1.00 92.19 164 LEU A N 1
ATOM 1214 C CA . LEU A 1 164 ? -1.664 11.374 1.425 1.00 92.19 164 LEU A CA 1
ATOM 1215 C C . LEU A 1 164 ? -3.099 11.494 1.958 1.00 92.19 164 LEU A C 1
ATOM 1217 O O . LEU A 1 164 ? -3.804 12.451 1.624 1.00 92.19 164 LEU A O 1
ATOM 1221 N N . LEU A 1 165 ? -3.537 10.538 2.779 1.00 91.62 165 LEU A N 1
ATOM 1222 C CA . LEU A 1 165 ? -4.884 10.537 3.347 1.00 91.62 165 LEU A CA 1
ATOM 1223 C C . LEU A 1 165 ? -5.120 11.772 4.221 1.00 91.62 165 LEU A C 1
ATOM 1225 O O . LEU A 1 165 ? -6.197 12.363 4.148 1.00 91.62 165 LEU A O 1
ATOM 1229 N N . GLU A 1 166 ? -4.128 12.203 4.998 1.00 91.06 166 GLU A N 1
ATOM 1230 C CA . GLU A 1 166 ? -4.207 13.419 5.808 1.00 91.06 166 GLU A CA 1
ATOM 1231 C C . GLU A 1 166 ? -4.359 14.665 4.930 1.00 91.06 166 GLU A C 1
ATOM 1233 O O . GLU A 1 166 ? -5.291 15.449 5.126 1.00 91.06 166 GLU A O 1
ATOM 1238 N N . SER A 1 167 ? -3.519 14.808 3.897 1.00 90.62 167 SER A N 1
ATOM 1239 C CA . SER A 1 167 ? -3.560 15.955 2.977 1.00 90.62 167 SER A CA 1
ATOM 1240 C C . SER A 1 167 ? -4.915 16.108 2.271 1.00 90.62 167 SER A C 1
ATOM 1242 O O . SER A 1 167 ? -5.373 17.226 2.024 1.00 90.62 167 SER A O 1
ATOM 1244 N N . LYS A 1 168 ? -5.596 14.985 2.005 1.00 90.50 168 LYS A N 1
ATOM 1245 C CA . LYS A 1 168 ? -6.930 14.942 1.393 1.00 90.50 168 LYS A CA 1
ATOM 1246 C C . LYS A 1 168 ? -8.079 14.886 2.401 1.00 90.50 168 LYS A C 1
ATOM 1248 O O . LYS A 1 168 ? -9.233 14.861 1.982 1.00 90.50 168 LYS A O 1
ATOM 1253 N N . LYS A 1 169 ? -7.794 14.898 3.708 1.00 91.00 169 LYS A N 1
ATOM 1254 C CA . LYS A 1 169 ? -8.788 14.770 4.791 1.00 91.00 169 LYS A CA 1
ATOM 1255 C C . LYS A 1 169 ? -9.628 13.486 4.687 1.00 91.00 169 LYS A C 1
ATOM 1257 O O . LYS A 1 169 ? -10.830 13.499 4.930 1.00 91.00 169 LYS A O 1
ATOM 1262 N N . LEU A 1 170 ? -8.978 12.384 4.314 1.00 90.75 170 LEU A N 1
ATOM 1263 C CA . LEU A 1 170 ? -9.558 11.049 4.134 1.00 90.75 170 LEU A CA 1
ATOM 1264 C C . LEU A 1 170 ? -9.149 10.054 5.231 1.00 90.75 170 LEU A C 1
ATOM 1266 O O . LEU A 1 170 ? -9.520 8.884 5.157 1.00 90.75 170 LEU A O 1
ATOM 1270 N N . LEU A 1 171 ? -8.384 10.482 6.242 1.00 87.50 171 LEU A N 1
ATOM 1271 C CA . LEU A 1 171 ? -8.101 9.629 7.395 1.00 87.50 171 LEU A CA 1
ATOM 1272 C C . LEU A 1 171 ? -9.409 9.259 8.100 1.00 87.50 171 LEU A C 1
ATOM 1274 O O . LEU A 1 171 ? -10.216 10.123 8.449 1.00 87.50 171 LEU A O 1
ATOM 1278 N N . ALA A 1 172 ? -9.609 7.960 8.322 1.00 77.06 172 ALA A N 1
ATOM 1279 C CA . ALA A 1 172 ? -10.764 7.486 9.061 1.00 77.06 172 ALA A CA 1
ATOM 1280 C C . ALA A 1 172 ? -10.700 8.014 10.500 1.00 77.06 172 ALA A C 1
ATOM 1282 O O . ALA A 1 172 ? -9.658 7.958 11.157 1.00 77.06 172 ALA A O 1
ATOM 1283 N N . THR A 1 173 ? -11.830 8.498 11.013 1.00 71.56 173 THR A N 1
ATOM 1284 C CA . THR A 1 173 ? -11.954 8.781 12.443 1.00 71.56 173 THR A CA 1
ATOM 1285 C C . THR A 1 173 ? -12.208 7.457 13.152 1.00 71.56 173 THR A C 1
ATOM 1287 O O . THR A 1 173 ? -13.345 7.000 13.246 1.00 71.56 173 THR A O 1
ATOM 1290 N N . TYR A 1 174 ? -11.143 6.801 13.607 1.00 63.59 174 TYR A N 1
ATOM 1291 C CA . TYR A 1 174 ? -11.274 5.624 14.459 1.00 63.59 174 TYR A CA 1
ATOM 1292 C C . TYR A 1 174 ? -11.750 6.081 15.838 1.00 63.59 174 TYR A C 1
ATOM 1294 O O . TYR A 1 174 ? -10.976 6.632 16.618 1.00 63.59 174 TYR A O 1
ATOM 1302 N N . VAL A 1 175 ? -13.034 5.886 16.134 1.00 59.31 175 VAL A N 1
ATOM 1303 C CA . VAL A 1 175 ? -13.557 6.089 17.487 1.00 59.31 175 VAL A CA 1
ATOM 1304 C C . VAL A 1 175 ? -13.486 4.754 18.219 1.00 59.31 175 VAL A C 1
ATOM 1306 O O . VAL A 1 175 ? -14.390 3.921 18.131 1.00 59.31 175 VAL A O 1
ATOM 1309 N N . ASP A 1 176 ? -12.393 4.541 18.948 1.00 70.62 176 ASP A N 1
ATOM 1310 C CA . ASP A 1 176 ? -12.303 3.433 19.899 1.00 70.62 176 ASP A CA 1
ATOM 1311 C C . ASP A 1 176 ? -12.981 3.820 21.224 1.00 70.62 176 ASP A C 1
ATOM 1313 O O . ASP A 1 176 ? -12.345 3.969 22.265 1.00 70.62 176 ASP A O 1
ATOM 1317 N N . SER A 1 177 ? -14.284 4.109 21.161 1.00 88.56 177 SER A N 1
ATOM 1318 C CA . SER A 1 177 ? -15.081 4.429 22.343 1.00 88.56 177 SER A CA 1
ATOM 1319 C C . SER A 1 177 ? -15.676 3.171 22.974 1.00 88.56 177 SER A C 1
ATOM 1321 O O . SER A 1 177 ? -16.109 2.277 22.254 1.00 88.56 177 SER A O 1
ATOM 1323 N N . PRO A 1 178 ? -15.775 3.073 24.307 1.00 94.12 178 PRO A N 1
ATOM 1324 C CA . PRO A 1 178 ? -16.491 1.969 24.932 1.00 94.12 178 PRO A CA 1
ATOM 1325 C C . PRO A 1 178 ? -17.973 1.958 24.527 1.00 94.12 178 PRO A C 1
ATOM 1327 O O . PRO A 1 178 ? -18.634 2.997 24.507 1.00 94.12 178 PRO A O 1
ATOM 1330 N N . ASP A 1 179 ? -18.531 0.778 24.275 1.00 95.50 179 ASP A N 1
ATOM 1331 C CA . ASP A 1 179 ? -19.983 0.624 24.149 1.00 95.50 179 ASP A CA 1
ATOM 1332 C C . ASP A 1 179 ? -20.636 0.860 25.522 1.00 95.50 179 ASP A C 1
ATOM 1334 O O . ASP A 1 179 ? -21.637 1.566 25.640 1.00 95.50 179 ASP A O 1
ATOM 1338 N N . PHE A 1 180 ? -19.990 0.353 26.579 1.00 97.00 180 PHE A N 1
ATOM 1339 C CA . PHE A 1 180 ? -20.400 0.529 27.969 1.00 97.00 180 PHE A CA 1
ATOM 1340 C C . PHE A 1 180 ? -19.232 0.995 28.836 1.00 97.00 180 PHE A C 1
ATOM 1342 O O . PHE A 1 180 ? -18.093 0.560 28.663 1.00 97.00 180 PHE A O 1
ATOM 1349 N N . ILE A 1 181 ? -19.514 1.818 29.840 1.00 97.75 181 ILE A N 1
ATOM 1350 C CA . ILE A 1 181 ? -18.558 2.129 30.901 1.00 97.75 181 ILE A CA 1
ATOM 1351 C C . ILE A 1 181 ? -19.207 2.010 32.276 1.00 97.75 181 ILE A C 1
ATOM 1353 O O . ILE A 1 181 ? -20.276 2.567 32.524 1.00 97.75 181 ILE A O 1
ATOM 1357 N N . ALA A 1 182 ? -18.575 1.266 33.182 1.00 97.56 182 ALA A N 1
ATOM 1358 C CA . ALA A 1 182 ? -19.087 1.110 34.536 1.00 97.56 182 ALA A CA 1
ATOM 1359 C C . ALA A 1 182 ? -18.797 2.353 35.384 1.00 97.56 182 ALA A C 1
ATOM 1361 O O . ALA A 1 182 ? -17.677 2.868 35.394 1.00 97.56 182 ALA A O 1
ATOM 1362 N N . ILE A 1 183 ? -19.797 2.779 36.147 1.00 97.75 183 ILE A N 1
ATOM 1363 C CA . ILE A 1 183 ? -19.707 3.819 37.160 1.00 97.75 183 ILE A CA 1
ATOM 1364 C C . ILE A 1 183 ? -19.923 3.158 38.525 1.00 97.75 183 ILE A C 1
ATOM 1366 O O . ILE A 1 183 ? -21.013 2.678 38.816 1.00 97.75 183 ILE A O 1
ATOM 1370 N N . ILE A 1 184 ? -18.876 3.084 39.345 1.00 97.19 184 ILE A N 1
ATOM 1371 C CA . ILE A 1 184 ? -18.803 2.218 40.531 1.00 97.19 184 ILE A CA 1
ATOM 1372 C C . ILE A 1 184 ? -18.814 3.054 41.815 1.00 97.19 184 ILE A C 1
ATOM 1374 O O . ILE A 1 184 ? -17.906 3.853 42.049 1.00 97.19 184 ILE A O 1
ATOM 1378 N N . GLY A 1 185 ? -19.819 2.841 42.663 1.00 93.94 185 GLY A N 1
ATOM 1379 C CA . GLY A 1 185 ? -20.000 3.475 43.967 1.00 93.94 185 GLY A CA 1
ATOM 1380 C C . GLY A 1 185 ? -19.316 2.715 45.102 1.00 93.94 185 GLY A C 1
ATOM 1381 O O . GLY A 1 185 ? -19.984 2.128 45.944 1.00 93.94 185 GLY A O 1
ATOM 1382 N N . GLY A 1 186 ? -17.984 2.743 45.143 1.00 87.56 186 GLY A N 1
ATOM 1383 C CA . GLY A 1 186 ? -17.202 2.140 46.228 1.00 87.56 186 GLY A CA 1
ATOM 1384 C C . GLY A 1 186 ? -16.925 0.641 46.064 1.00 87.56 186 GLY A C 1
ATOM 1385 O O . GLY A 1 186 ? -17.216 0.031 45.035 1.00 87.56 186 GLY A O 1
ATOM 1386 N N . ALA A 1 187 ? -16.290 0.048 47.079 1.00 83.62 187 ALA A N 1
ATOM 1387 C CA . ALA A 1 187 ? -15.755 -1.313 47.003 1.00 83.62 187 ALA A CA 1
ATOM 1388 C C . ALA A 1 187 ? -16.843 -2.394 46.875 1.00 83.62 187 ALA A C 1
ATOM 1390 O O . ALA A 1 187 ? -16.658 -3.347 46.124 1.00 83.62 187 ALA A O 1
ATOM 1391 N N . GLU A 1 188 ? -17.982 -2.223 47.547 1.00 81.81 188 GLU A N 1
ATOM 1392 C CA . GLU A 1 188 ? -19.082 -3.202 47.562 1.00 81.81 188 GLU A CA 1
ATOM 1393 C C . GLU A 1 188 ? -19.734 -3.379 46.181 1.00 81.81 188 GLU A C 1
ATOM 1395 O O . GLU A 1 188 ? -20.133 -4.479 45.807 1.00 81.81 188 GLU A O 1
ATOM 1400 N N . ALA A 1 189 ? -19.766 -2.314 45.375 1.00 92.62 189 ALA A N 1
ATOM 1401 C CA . ALA A 1 189 ? -20.295 -2.330 44.014 1.00 92.62 189 ALA A CA 1
ATOM 1402 C C . ALA A 1 189 ? -19.291 -2.852 42.968 1.00 92.62 189 ALA A C 1
ATOM 1404 O O . ALA A 1 189 ? -19.654 -3.092 41.813 1.00 92.62 189 ALA A O 1
ATOM 1405 N N . ARG A 1 190 ? -18.014 -3.010 43.338 1.00 93.88 190 ARG A N 1
ATOM 1406 C CA . ARG A 1 190 ? -16.941 -3.300 42.382 1.00 93.88 190 ARG A CA 1
ATOM 1407 C C . ARG A 1 190 ? -17.049 -4.704 41.803 1.00 93.88 190 ARG A C 1
ATOM 1409 O O . ARG A 1 190 ? -16.983 -4.851 40.587 1.00 93.88 190 ARG A O 1
ATOM 1416 N N . ASP A 1 191 ? -17.247 -5.713 42.640 1.00 92.69 191 ASP A N 1
ATOM 1417 C CA . ASP A 1 191 ? -17.316 -7.105 42.178 1.00 92.69 191 ASP A CA 1
ATOM 1418 C C . ASP A 1 191 ? -18.506 -7.323 41.236 1.00 92.69 191 ASP A C 1
ATOM 1420 O O . ASP A 1 191 ? -18.385 -7.988 40.207 1.00 92.69 191 ASP A O 1
ATOM 1424 N N . ALA A 1 192 ? -19.629 -6.670 41.537 1.00 93.44 192 ALA A N 1
ATOM 1425 C CA . ALA A 1 192 ? -20.803 -6.619 40.681 1.00 93.44 192 ALA A CA 1
ATOM 1426 C C . ALA A 1 192 ? -20.494 -6.026 39.297 1.00 93.44 192 ALA A C 1
ATOM 1428 O O . ALA A 1 192 ? -20.720 -6.678 38.278 1.00 93.44 192 ALA A O 1
ATOM 1429 N N . ALA A 1 193 ? -19.918 -4.823 39.268 1.00 96.31 193 ALA A N 1
ATOM 1430 C CA . ALA A 1 193 ? -19.570 -4.137 38.031 1.00 96.31 193 ALA A CA 1
ATOM 1431 C C . ALA A 1 193 ? -18.566 -4.925 37.175 1.00 96.31 193 ALA A C 1
ATOM 1433 O O . ALA A 1 193 ? -18.679 -4.953 35.950 1.00 96.31 193 ALA A O 1
ATOM 1434 N N . LEU A 1 194 ? -17.583 -5.573 37.806 1.00 96.06 194 LEU A N 1
ATOM 1435 C CA . LEU A 1 194 ? -16.582 -6.384 37.111 1.00 96.06 194 LEU A CA 1
ATOM 1436 C C . LEU A 1 194 ? -17.182 -7.680 36.555 1.00 96.06 194 LEU A C 1
ATOM 1438 O O . LEU A 1 194 ? -16.822 -8.075 35.445 1.00 96.06 194 LEU A O 1
ATOM 1442 N N . GLY A 1 195 ? -18.100 -8.315 37.289 1.00 95.75 195 GLY A N 1
ATOM 1443 C CA . GLY A 1 195 ? -18.842 -9.480 36.809 1.00 95.75 195 GLY A CA 1
ATOM 1444 C C . GLY A 1 195 ? -19.660 -9.159 35.559 1.00 95.75 195 GLY A C 1
ATOM 1445 O O . GLY A 1 195 ? -19.544 -9.851 34.546 1.00 95.75 195 GLY A O 1
ATOM 1446 N N . ASP A 1 196 ? -20.401 -8.054 35.591 1.00 97.00 196 ASP A N 1
ATOM 1447 C CA . ASP A 1 196 ? -21.218 -7.608 34.461 1.00 97.00 196 ASP A CA 1
ATOM 1448 C C . ASP A 1 196 ? -20.334 -7.164 33.283 1.00 97.00 196 ASP A C 1
ATOM 1450 O O . ASP A 1 196 ? -20.586 -7.533 32.138 1.00 97.00 196 ASP A O 1
ATOM 1454 N N . ALA A 1 197 ? -19.223 -6.464 33.537 1.00 97.50 197 ALA A N 1
ATOM 1455 C CA . ALA A 1 197 ? -18.263 -6.110 32.491 1.00 97.50 197 ALA A CA 1
ATOM 1456 C C . ALA A 1 197 ? -17.643 -7.345 31.813 1.00 97.50 197 ALA A C 1
ATOM 1458 O O . ALA A 1 197 ? -17.451 -7.346 30.596 1.00 97.50 197 ALA A O 1
ATOM 1459 N N . ALA A 1 198 ? -17.329 -8.399 32.574 1.00 96.88 198 ALA A N 1
ATOM 1460 C CA . ALA A 1 198 ? -16.823 -9.654 32.022 1.00 96.88 198 ALA A CA 1
ATOM 1461 C C . ALA A 1 198 ? -17.877 -10.362 31.157 1.00 96.88 198 ALA A C 1
ATOM 1463 O O . ALA A 1 198 ? -17.554 -10.810 30.055 1.00 96.88 198 ALA A O 1
ATOM 1464 N N . LEU A 1 199 ? -19.132 -10.402 31.616 1.00 96.75 199 LEU A N 1
ATOM 1465 C CA . LEU A 1 199 ? -20.260 -10.937 30.854 1.00 96.75 199 LEU A CA 1
ATOM 1466 C C . LEU A 1 199 ? -20.410 -10.215 29.508 1.00 96.75 199 LEU A C 1
ATOM 1468 O O . LEU A 1 199 ? -20.383 -10.855 28.459 1.00 96.75 199 LEU A O 1
ATOM 1472 N N . LEU A 1 200 ? -20.486 -8.886 29.514 1.00 96.56 200 LEU A N 1
ATOM 1473 C CA . LEU A 1 200 ? -20.676 -8.102 28.291 1.00 96.56 200 LEU A CA 1
ATOM 1474 C C . LEU A 1 200 ? -19.495 -8.206 27.321 1.00 96.56 200 LEU A C 1
ATOM 1476 O O . LEU A 1 200 ? -19.696 -8.321 26.112 1.00 96.56 200 LEU A O 1
ATOM 1480 N N . ARG A 1 201 ? -18.260 -8.250 27.832 1.00 96.38 201 ARG A N 1
ATOM 1481 C CA . ARG A 1 201 ? -17.078 -8.513 26.996 1.00 96.38 201 ARG A CA 1
ATOM 1482 C C . ARG A 1 201 ? -17.127 -9.901 26.361 1.00 96.38 201 ARG A C 1
ATOM 1484 O O . ARG A 1 201 ? -16.741 -10.041 25.205 1.00 96.38 201 ARG A O 1
ATOM 1491 N N . SER A 1 202 ? -17.642 -10.915 27.065 1.00 95.75 202 SER A N 1
ATOM 1492 C CA . SER A 1 202 ? -17.818 -12.261 26.495 1.00 95.75 202 SER A CA 1
ATOM 1493 C C . SER A 1 202 ? -18.833 -12.304 25.343 1.00 95.75 202 SER A C 1
ATOM 1495 O O . SER A 1 202 ? -18.755 -13.186 24.492 1.00 95.75 202 SER A O 1
ATOM 1497 N N . MET A 1 203 ? -19.735 -11.318 25.274 1.00 95.75 203 MET A N 1
ATOM 1498 C CA . MET A 1 203 ? -20.697 -11.128 24.183 1.00 95.75 203 MET A CA 1
ATOM 1499 C C . MET A 1 203 ? -20.140 -10.281 23.022 1.00 95.75 203 MET A C 1
ATOM 1501 O O . MET A 1 203 ? -20.842 -10.071 22.036 1.00 95.75 203 MET A O 1
ATOM 1505 N N . GLY A 1 204 ? -18.898 -9.792 23.122 1.00 94.12 204 GLY A N 1
ATOM 1506 C CA . GLY A 1 204 ? -18.227 -8.998 22.087 1.00 94.12 204 GLY A CA 1
ATOM 1507 C C . GLY A 1 204 ? -18.309 -7.478 22.262 1.00 94.12 204 GLY A C 1
ATOM 1508 O O . GLY A 1 204 ? -17.820 -6.757 21.395 1.00 94.12 204 GLY A O 1
ATOM 1509 N N . TYR A 1 205 ? -18.877 -6.974 23.363 1.00 95.56 205 TYR A N 1
ATOM 1510 C CA . TYR A 1 205 ? -18.957 -5.532 23.619 1.00 95.56 205 TYR A CA 1
ATOM 1511 C C . TYR A 1 205 ? -17.677 -4.972 24.243 1.00 95.56 205 TYR A C 1
ATOM 1513 O O . TYR A 1 205 ? -17.031 -5.601 25.089 1.00 95.56 205 TYR A O 1
ATOM 1521 N N . ARG A 1 206 ? -17.338 -3.732 23.883 1.00 95.00 206 ARG A N 1
ATOM 1522 C CA . ARG A 1 206 ? -16.240 -2.976 24.491 1.00 95.00 206 ARG A CA 1
ATOM 1523 C C . ARG A 1 206 ? -16.733 -2.341 25.781 1.00 95.00 206 ARG A C 1
ATOM 1525 O O . ARG A 1 206 ? -17.498 -1.380 25.761 1.00 95.00 206 ARG A O 1
ATOM 1532 N N . VAL A 1 207 ? -16.285 -2.877 26.911 1.00 96.31 207 VAL A N 1
ATOM 1533 C CA . VAL A 1 207 ? -16.645 -2.355 28.236 1.00 96.31 207 VAL A CA 1
ATOM 1534 C C . VAL A 1 207 ? -15.417 -1.811 28.939 1.00 96.31 207 VAL A C 1
ATOM 1536 O O . VAL A 1 207 ? -14.404 -2.507 29.001 1.00 96.31 207 VAL A O 1
ATOM 1539 N N . ASP A 1 208 ? -15.510 -0.612 29.503 1.00 96.19 208 ASP A N 1
ATOM 1540 C CA . ASP A 1 208 ? -14.476 -0.003 30.347 1.00 96.19 208 ASP A CA 1
ATOM 1541 C C . ASP A 1 208 ? -14.984 0.203 31.789 1.00 96.19 208 ASP A C 1
ATOM 1543 O O . ASP A 1 208 ? -16.184 0.145 32.057 1.00 96.19 208 ASP A O 1
ATOM 1547 N N . TYR A 1 209 ? -14.082 0.406 32.746 1.00 95.81 209 TYR A N 1
ATOM 1548 C CA . TYR A 1 209 ? -14.414 0.709 34.140 1.00 95.81 209 TYR A CA 1
ATOM 1549 C C . TYR A 1 209 ? -13.246 1.415 34.847 1.00 95.81 209 TYR A C 1
ATOM 1551 O O . TYR A 1 209 ? -12.082 1.245 34.476 1.00 95.81 209 TYR A O 1
ATOM 1559 N N . PRO A 1 210 ? -13.499 2.187 35.917 1.00 94.06 210 PRO A N 1
ATOM 1560 C CA . PRO A 1 210 ? -12.442 2.877 36.646 1.00 94.06 210 PRO A CA 1
ATOM 1561 C C . PRO A 1 210 ? -11.489 1.903 37.361 1.00 94.06 210 PRO A C 1
ATOM 1563 O O . PRO A 1 210 ? -11.874 1.085 38.208 1.00 94.06 210 PRO A O 1
ATOM 1566 N N . LEU A 1 211 ? -10.193 2.040 37.069 1.00 91.81 211 LEU A N 1
ATOM 1567 C CA . LEU A 1 211 ? -9.127 1.295 37.753 1.00 91.81 211 LEU A CA 1
ATOM 1568 C C . LEU A 1 211 ? -8.807 1.852 39.146 1.00 91.81 211 LEU A C 1
ATOM 1570 O O . LEU A 1 211 ? -8.307 1.121 39.995 1.00 91.81 211 LEU A O 1
ATOM 1574 N N . LYS A 1 212 ? -9.086 3.139 39.375 1.00 89.75 212 LYS A N 1
ATOM 1575 C CA . LYS A 1 212 ? -8.879 3.828 40.653 1.00 89.75 212 LYS A CA 1
ATOM 1576 C C . LYS A 1 212 ? -10.220 4.126 41.301 1.00 89.75 212 LYS A C 1
ATOM 1578 O O . LYS A 1 212 ? -11.174 4.445 40.594 1.00 89.75 212 LYS A O 1
ATOM 1583 N N . ASP A 1 213 ? -10.252 4.097 42.626 1.00 87.44 213 ASP A N 1
ATOM 1584 C CA . ASP A 1 213 ? -11.406 4.587 43.368 1.00 87.44 213 ASP A CA 1
ATOM 1585 C C . ASP A 1 213 ? -11.515 6.115 43.228 1.00 87.44 213 ASP A C 1
ATOM 1587 O O . ASP A 1 213 ? -10.522 6.844 43.345 1.00 87.44 213 ASP A O 1
ATOM 1591 N N . GLN A 1 214 ? -12.703 6.595 42.875 1.00 91.75 214 GLN A N 1
ATOM 1592 C CA . GLN A 1 214 ? -12.977 8.006 42.611 1.00 91.75 214 GLN A CA 1
ATOM 1593 C C . GLN A 1 214 ? -14.483 8.282 42.649 1.00 91.75 214 GLN A C 1
ATOM 1595 O O . GLN A 1 214 ? -15.284 7.422 42.307 1.00 91.75 214 GLN A O 1
ATOM 1600 N N . GLY A 1 215 ? -14.892 9.501 43.007 1.00 93.25 215 GLY A N 1
ATOM 1601 C CA . GLY A 1 215 ? -16.316 9.850 43.075 1.00 93.25 215 GLY A CA 1
ATOM 1602 C C . GLY A 1 215 ? -17.027 9.850 41.712 1.00 93.25 215 GLY A C 1
ATOM 1603 O O . GLY A 1 215 ? -16.406 10.127 40.680 1.00 93.25 215 GLY A O 1
ATOM 1604 N N . PHE A 1 216 ? -18.345 9.619 41.726 1.00 94.19 216 PHE A N 1
ATOM 1605 C CA . PHE A 1 216 ? -19.227 9.549 40.548 1.00 94.19 216 PHE A CA 1
ATOM 1606 C C . PHE A 1 216 ? -18.985 10.661 39.520 1.00 94.19 216 PHE A C 1
ATOM 1608 O O . PHE A 1 216 ? -18.782 10.377 38.344 1.00 94.19 216 PHE A O 1
ATOM 1615 N N . GLY A 1 217 ? -18.928 11.927 39.950 1.00 94.88 217 GLY A N 1
ATOM 1616 C CA . GLY A 1 217 ? -18.751 13.058 39.030 1.00 94.88 217 GLY A CA 1
ATOM 1617 C C . GLY A 1 217 ? -17.470 12.979 38.188 1.00 94.88 217 GLY A C 1
ATOM 1618 O O . GLY A 1 217 ? -17.473 13.345 37.014 1.00 94.88 217 GLY A O 1
ATOM 1619 N N . LYS A 1 218 ? -16.378 12.441 38.750 1.00 95.69 218 LYS A N 1
ATOM 1620 C CA . LYS A 1 218 ? -15.130 12.234 38.004 1.00 95.69 218 LYS A CA 1
ATOM 1621 C C . LYS A 1 218 ? -15.241 11.052 37.040 1.00 95.69 218 LYS A C 1
ATOM 1623 O O . LYS A 1 218 ? -14.723 11.146 35.933 1.00 95.69 218 LYS A O 1
ATOM 1628 N N . GLN A 1 219 ? -15.934 9.985 37.438 1.00 97.19 219 GLN A N 1
ATOM 1629 C CA . GLN A 1 219 ? -16.190 8.831 36.572 1.00 97.19 219 GLN A CA 1
ATOM 1630 C C . GLN A 1 219 ? -17.051 9.213 35.362 1.00 97.19 219 GLN A C 1
ATOM 1632 O O . GLN A 1 219 ? -16.688 8.888 34.240 1.00 97.19 219 GLN A O 1
ATOM 1637 N N . PHE A 1 220 ? -18.127 9.983 35.560 1.00 95.88 220 PHE A N 1
ATOM 1638 C CA . PHE A 1 220 ? -18.959 10.481 34.458 1.00 95.88 220 PHE A CA 1
ATOM 1639 C C . PHE A 1 220 ? -18.190 11.399 33.505 1.00 95.88 220 PHE A C 1
ATOM 1641 O O . PHE A 1 220 ? -18.367 11.326 32.291 1.00 95.88 220 PHE A O 1
ATOM 1648 N N . LYS A 1 221 ? -17.303 12.250 34.035 1.00 94.12 221 LYS A N 1
ATOM 1649 C CA . LYS A 1 221 ? -16.440 13.090 33.198 1.00 94.12 221 LYS A CA 1
ATOM 1650 C C . LYS A 1 221 ? -15.467 12.253 32.357 1.00 94.12 221 LYS A C 1
ATOM 1652 O O . LYS A 1 221 ? -15.268 12.572 31.190 1.00 94.12 221 LYS A O 1
ATOM 1657 N N . ASP A 1 222 ? -14.880 11.206 32.939 1.00 93.38 222 ASP A N 1
ATOM 1658 C CA . ASP A 1 222 ? -13.995 10.267 32.234 1.00 93.38 222 ASP A CA 1
ATOM 1659 C C . ASP A 1 222 ? -14.752 9.477 31.153 1.00 93.38 222 ASP A C 1
ATOM 1661 O O . ASP A 1 222 ? -14.300 9.401 30.015 1.00 93.38 222 ASP A O 1
ATOM 1665 N N . ALA A 1 223 ? -15.950 8.984 31.476 1.00 93.88 223 ALA A N 1
ATOM 1666 C CA . ALA A 1 223 ? -16.853 8.314 30.542 1.00 93.88 223 ALA A CA 1
ATOM 1667 C C . ALA A 1 223 ? -17.181 9.169 29.312 1.00 93.88 223 ALA A C 1
ATOM 1669 O O . ALA A 1 223 ? -17.061 8.701 28.180 1.00 93.88 223 ALA A O 1
ATOM 1670 N N . ASN A 1 224 ? -17.533 10.437 29.536 1.00 90.50 224 ASN A N 1
ATOM 1671 C CA . ASN A 1 224 ? -17.852 11.365 28.458 1.00 90.50 224 ASN A CA 1
ATOM 1672 C C . ASN A 1 224 ? -16.613 11.709 27.612 1.00 90.50 224 ASN A C 1
ATOM 1674 O O . ASN A 1 224 ? -16.702 11.795 26.392 1.00 90.50 224 ASN A O 1
ATOM 1678 N N . LEU A 1 225 ? -15.437 11.859 28.239 1.00 90.56 225 LEU A N 1
ATOM 1679 C CA . LEU A 1 225 ? -14.175 12.106 27.529 1.00 90.56 225 LEU A CA 1
ATOM 1680 C C . LEU A 1 225 ? -13.771 10.924 26.633 1.00 90.56 225 LEU A C 1
ATOM 1682 O O . LEU A 1 225 ? -13.237 11.135 25.548 1.00 90.56 225 LEU A O 1
ATOM 1686 N N . LYS A 1 226 ? -14.045 9.694 27.078 1.00 91.12 226 LYS A N 1
ATOM 1687 C CA . LYS A 1 226 ? -13.823 8.454 26.318 1.00 91.12 226 LYS A CA 1
ATOM 1688 C C . LYS A 1 226 ? -14.890 8.194 25.246 1.00 91.12 226 LYS A C 1
ATOM 1690 O O . LYS A 1 226 ? -14.759 7.238 24.487 1.00 91.12 226 LYS A O 1
ATOM 1695 N N . GLY A 1 227 ? -15.942 9.014 25.188 1.00 91.50 227 GLY A N 1
ATOM 1696 C CA . GLY A 1 227 ? -17.023 8.890 24.210 1.00 91.50 227 GLY A CA 1
ATOM 1697 C C . GLY A 1 227 ? -17.890 7.644 24.392 1.00 91.50 227 GLY A C 1
ATOM 1698 O O . GLY A 1 227 ? -18.400 7.127 23.400 1.00 91.50 227 GLY A O 1
ATOM 1699 N N . ALA A 1 228 ? -18.018 7.131 25.621 1.00 94.75 228 ALA A N 1
ATOM 1700 C CA . ALA A 1 228 ? -18.796 5.923 25.878 1.00 94.75 228 ALA A CA 1
ATOM 1701 C C . ALA A 1 228 ? -20.270 6.100 25.474 1.00 94.75 228 ALA A C 1
ATOM 1703 O O . ALA A 1 228 ? -20.846 7.164 25.704 1.00 94.75 228 ALA A O 1
ATOM 1704 N N . ARG A 1 229 ? -20.900 5.061 24.911 1.00 94.62 229 ARG A N 1
ATOM 1705 C CA . ARG A 1 229 ? -22.323 5.129 24.529 1.00 94.62 229 ARG A CA 1
ATOM 1706 C C . ARG A 1 229 ? -23.250 5.012 25.740 1.00 94.62 229 ARG A C 1
ATOM 1708 O O . ARG A 1 229 ? -24.154 5.830 25.895 1.00 94.62 229 ARG A O 1
ATOM 1715 N N . PHE A 1 230 ? -22.995 4.043 26.617 1.00 96.94 230 PHE A N 1
ATOM 1716 C CA . PHE A 1 230 ? -23.799 3.808 27.817 1.00 96.94 230 PHE A CA 1
ATOM 1717 C C . PHE A 1 230 ? -22.962 3.825 29.097 1.00 96.94 230 PHE A C 1
ATOM 1719 O O . PHE A 1 230 ? -21.836 3.326 29.127 1.00 96.94 230 PHE A O 1
ATOM 1726 N N . ALA A 1 231 ? -23.534 4.339 30.185 1.00 97.56 231 ALA A N 1
ATOM 1727 C CA . ALA A 1 231 ? -23.007 4.176 31.536 1.00 97.56 231 ALA A CA 1
ATOM 1728 C C . ALA A 1 231 ? -23.778 3.070 32.269 1.00 97.56 231 ALA A C 1
ATOM 1730 O O . ALA A 1 231 ? -25.005 3.101 32.294 1.00 97.56 231 ALA A O 1
ATOM 1731 N N . LEU A 1 232 ? -23.071 2.134 32.901 1.00 97.69 232 LEU A N 1
ATOM 1732 C CA . LEU A 1 232 ? -23.644 1.133 33.806 1.00 97.69 232 LEU A CA 1
ATOM 1733 C C . LEU A 1 232 ? -23.354 1.563 35.242 1.00 97.69 232 LEU A C 1
ATOM 1735 O O . LEU A 1 232 ? -22.204 1.529 35.671 1.00 97.69 232 LEU A O 1
ATOM 1739 N N . ILE A 1 233 ? -24.363 2.024 35.966 1.00 97.62 233 ILE A N 1
ATOM 1740 C CA . ILE A 1 233 ? -24.211 2.679 37.264 1.00 97.62 233 ILE A CA 1
ATOM 1741 C C . ILE A 1 233 ? -24.525 1.681 38.379 1.00 97.62 233 ILE A C 1
ATOM 1743 O O . ILE A 1 233 ? -25.614 1.107 38.434 1.00 97.62 233 ILE A O 1
ATOM 1747 N N . TYR A 1 234 ? -23.554 1.516 39.275 1.00 96.75 234 TYR A N 1
ATOM 1748 C CA . TYR A 1 234 ? -23.586 0.618 40.422 1.00 96.75 234 TYR A CA 1
ATOM 1749 C C . TYR A 1 234 ? -23.379 1.433 41.701 1.00 96.75 234 TYR A C 1
ATOM 1751 O O . TYR A 1 234 ? -22.245 1.627 42.139 1.00 96.75 234 TYR A O 1
ATOM 1759 N N . GLY A 1 235 ? -24.453 1.964 42.278 1.00 94.62 235 GLY A N 1
ATOM 1760 C CA . GLY A 1 235 ? -24.448 2.532 43.624 1.00 94.62 235 GLY A CA 1
ATOM 1761 C C . GLY A 1 235 ? -24.909 1.513 44.663 1.00 94.62 235 GLY A C 1
ATOM 1762 O O . GLY A 1 235 ? -25.321 0.403 44.328 1.00 94.62 235 GLY A O 1
ATOM 1763 N N . THR A 1 236 ? -24.833 1.892 45.937 1.00 92.38 236 THR A N 1
ATOM 1764 C CA . THR A 1 236 ? -25.279 1.048 47.055 1.00 92.38 236 THR A CA 1
ATOM 1765 C C . THR A 1 236 ? -26.739 0.618 46.874 1.00 92.38 236 THR A C 1
ATOM 1767 O O . THR A 1 236 ? -27.029 -0.574 46.924 1.00 92.38 236 THR A O 1
ATOM 1770 N N . ASP A 1 237 ? -27.626 1.558 46.534 1.00 93.19 237 ASP A N 1
ATOM 1771 C CA . ASP A 1 237 ? -29.052 1.296 46.312 1.00 93.19 237 ASP A CA 1
ATOM 1772 C C . ASP A 1 237 ? -29.299 0.319 45.150 1.00 93.19 237 ASP A C 1
ATOM 1774 O O . ASP A 1 237 ? -30.156 -0.562 45.245 1.00 93.19 237 ASP A O 1
ATOM 1778 N N . GLU A 1 238 ? -28.570 0.459 44.036 1.00 94.88 238 GLU A N 1
ATOM 1779 C CA . GLU A 1 238 ? -28.704 -0.445 42.889 1.00 94.88 238 GLU A CA 1
ATOM 1780 C C . GLU A 1 238 ? -28.253 -1.870 43.242 1.00 94.88 238 GLU A C 1
ATOM 1782 O O . GLU A 1 238 ? -28.931 -2.842 42.896 1.00 94.88 238 GLU A O 1
ATOM 1787 N N . ILE A 1 239 ? -27.149 -1.998 43.985 1.00 94.38 239 ILE A N 1
ATOM 1788 C CA . ILE A 1 239 ? -26.636 -3.293 44.442 1.00 94.38 239 ILE A CA 1
ATOM 1789 C C . ILE A 1 239 ? -27.617 -3.971 45.399 1.00 94.38 239 ILE A C 1
ATOM 1791 O O . ILE A 1 239 ? -27.911 -5.152 45.210 1.00 94.38 239 ILE A O 1
ATOM 1795 N N . GLU A 1 240 ? -28.170 -3.241 46.369 1.00 93.94 240 GLU A N 1
ATOM 1796 C CA . GLU A 1 240 ? -29.162 -3.772 47.314 1.00 93.94 240 GLU A CA 1
ATOM 1797 C C . GLU A 1 240 ? -30.438 -4.257 46.613 1.00 93.94 240 GLU A C 1
ATOM 1799 O O . GLU A 1 240 ? -30.998 -5.293 46.973 1.00 93.94 240 GLU A O 1
ATOM 1804 N N . LYS A 1 241 ? -30.878 -3.546 45.570 1.00 95.06 241 LYS A N 1
ATOM 1805 C CA . LYS A 1 241 ? -32.039 -3.922 44.748 1.00 95.06 241 LYS A CA 1
ATOM 1806 C C . LYS A 1 241 ? -31.743 -5.034 43.733 1.00 95.06 241 LYS A C 1
ATOM 1808 O O . LYS A 1 241 ? -32.675 -5.549 43.118 1.00 95.06 241 LYS A O 1
ATOM 1813 N N . GLY A 1 242 ? -30.476 -5.394 43.518 1.00 94.88 242 GLY A N 1
ATOM 1814 C CA . GLY A 1 242 ? -30.072 -6.353 42.485 1.00 94.88 242 GLY A CA 1
ATOM 1815 C C . GLY A 1 242 ? -30.257 -5.837 41.050 1.00 94.88 242 GLY A C 1
ATOM 1816 O O . GLY A 1 242 ? -30.423 -6.632 40.119 1.00 94.88 242 GLY A O 1
ATOM 1817 N N . VAL A 1 243 ? -30.229 -4.517 40.862 1.00 97.12 243 VAL A N 1
ATOM 1818 C CA . VAL A 1 243 ? -30.400 -3.842 39.567 1.00 97.12 243 VAL A CA 1
ATOM 1819 C C . VAL A 1 243 ? -29.115 -3.135 39.134 1.00 97.12 243 VAL A C 1
ATOM 1821 O O . VAL A 1 243 ? -28.175 -2.975 39.908 1.00 97.12 243 VAL A O 1
ATOM 1824 N N . VAL A 1 244 ? -29.053 -2.752 37.864 1.00 96.81 244 VAL A N 1
ATOM 1825 C CA . VAL A 1 244 ? -28.071 -1.816 37.317 1.00 96.81 244 VAL A CA 1
ATOM 1826 C C . VAL A 1 244 ? -28.835 -0.683 36.654 1.00 96.81 244 VAL A C 1
ATOM 1828 O O . VAL A 1 244 ? -29.792 -0.916 35.912 1.00 96.81 244 VAL A O 1
ATOM 1831 N N . LYS A 1 245 ? -28.432 0.555 36.930 1.00 97.44 245 LYS A N 1
ATOM 1832 C CA . LYS A 1 245 ? -28.992 1.722 36.253 1.00 97.44 245 LYS A CA 1
ATOM 1833 C C . LYS A 1 245 ? -28.178 1.995 34.997 1.00 97.44 245 LYS A C 1
ATOM 1835 O O . LYS A 1 245 ? -26.974 2.219 35.071 1.00 97.44 245 LYS A O 1
ATOM 1840 N N . VAL A 1 246 ? -28.827 1.960 33.843 1.00 97.31 246 VAL A N 1
ATOM 1841 C CA . VAL A 1 246 ? -28.209 2.242 32.549 1.00 97.31 246 VAL A CA 1
ATOM 1842 C C . VAL A 1 246 ? -28.528 3.679 32.169 1.00 97.31 246 VAL A C 1
ATOM 1844 O O . VAL A 1 246 ? -29.693 4.066 32.167 1.00 97.31 246 VAL A O 1
ATOM 1847 N N . ARG A 1 247 ? -27.500 4.460 31.837 1.00 96.75 247 ARG A N 1
ATOM 1848 C CA . ARG A 1 247 ? -27.637 5.802 31.264 1.00 96.75 247 ARG A CA 1
ATOM 1849 C C . ARG A 1 247 ? -27.184 5.798 29.817 1.00 96.75 247 ARG A C 1
ATOM 1851 O O . ARG A 1 247 ? -26.079 5.345 29.534 1.00 96.75 247 ARG A O 1
ATOM 1858 N N . ASP A 1 248 ? -27.977 6.372 28.928 1.00 96.00 248 ASP A N 1
ATOM 1859 C CA . ASP A 1 248 ? -27.580 6.627 27.545 1.00 96.00 248 ASP A CA 1
ATOM 1860 C C . ASP A 1 248 ? -26.947 8.021 27.446 1.00 96.00 248 ASP A C 1
ATOM 1862 O O . ASP A 1 248 ? -27.575 9.026 27.784 1.00 96.00 248 ASP A O 1
ATOM 1866 N N . PHE A 1 249 ? -25.683 8.106 27.019 1.00 93.38 249 PHE A N 1
ATOM 1867 C CA . PHE A 1 249 ? -25.001 9.396 26.871 1.00 93.38 249 PHE A CA 1
ATOM 1868 C C . PHE A 1 249 ? -25.519 10.210 25.681 1.00 93.38 249 PHE A C 1
ATOM 1870 O O . PHE A 1 249 ? -25.325 11.425 25.660 1.00 93.38 249 PHE A O 1
ATOM 1877 N N . SER A 1 250 ? -26.189 9.576 24.714 1.00 90.38 250 SER A N 1
ATOM 1878 C CA . SER A 1 250 ? -26.743 10.259 23.544 1.00 90.38 250 SER A CA 1
ATOM 1879 C C . SER A 1 250 ? -28.059 10.979 23.846 1.00 90.38 250 SER A C 1
ATOM 1881 O O . SER A 1 250 ? -28.266 12.091 23.361 1.00 90.38 250 SER A O 1
ATOM 1883 N N . THR A 1 251 ? -28.922 10.388 24.680 1.00 92.56 251 THR A N 1
ATOM 1884 C CA . THR A 1 251 ? -30.243 10.950 25.024 1.00 92.56 251 THR A CA 1
ATOM 1885 C C . THR A 1 251 ? -30.300 11.541 26.430 1.00 92.56 251 THR A C 1
ATOM 1887 O O . THR A 1 251 ? -31.149 12.380 26.717 1.00 92.56 251 THR A O 1
ATOM 1890 N N . GLY A 1 252 ? -29.403 11.118 27.322 1.00 92.25 252 GLY A N 1
ATOM 1891 C CA . GLY A 1 252 ? -29.450 11.442 28.745 1.00 92.25 252 GLY A CA 1
ATOM 1892 C C . GLY A 1 252 ? -30.486 10.639 29.537 1.00 92.25 252 GLY A C 1
ATOM 1893 O O . GLY A 1 252 ? -30.593 10.860 30.741 1.00 92.25 252 GLY A O 1
ATOM 1894 N N . ALA A 1 253 ? -31.226 9.727 28.897 1.00 94.44 253 ALA A N 1
ATOM 1895 C CA . ALA A 1 253 ? -32.201 8.873 29.562 1.00 94.44 253 ALA A CA 1
ATOM 1896 C C . ALA A 1 253 ? -31.517 7.880 30.513 1.00 94.44 253 ALA A C 1
ATOM 1898 O O . ALA A 1 253 ? -30.417 7.390 30.238 1.00 94.44 253 ALA A O 1
ATOM 1899 N N . GLU A 1 254 ? -32.192 7.570 31.620 1.00 96.06 254 GLU A N 1
ATOM 1900 C CA . GLU A 1 254 ? -31.742 6.605 32.622 1.00 96.06 254 GLU A CA 1
ATOM 1901 C C . 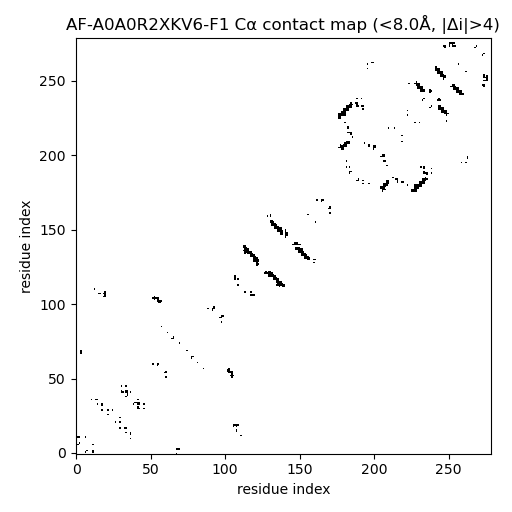GLU A 1 254 ? -32.856 5.602 32.915 1.00 96.06 254 GLU A C 1
ATOM 1903 O O . GLU A 1 254 ? -34.009 5.989 33.103 1.00 96.06 254 GLU A O 1
ATOM 1908 N N . GLN A 1 255 ? -32.512 4.317 32.976 1.00 96.12 255 GLN A N 1
ATOM 1909 C CA . GLN A 1 255 ? -33.459 3.253 33.298 1.00 96.12 255 GLN A CA 1
ATOM 1910 C C . GLN A 1 255 ? -32.782 2.141 34.106 1.00 96.12 255 GLN A C 1
ATOM 1912 O O . GLN A 1 255 ? -31.628 1.788 33.864 1.00 96.12 255 GLN A O 1
ATOM 1917 N N . GLU A 1 256 ? -33.496 1.594 35.091 1.00 96.75 256 GLU A N 1
ATOM 1918 C CA . GLU A 1 256 ? -33.030 0.466 35.901 1.00 96.75 256 GLU A CA 1
ATOM 1919 C C . GLU A 1 256 ? -33.426 -0.867 35.262 1.00 96.75 256 GLU A C 1
ATOM 1921 O O . GLU A 1 256 ? -34.559 -1.044 34.810 1.00 96.75 256 GLU A O 1
ATOM 1926 N N . TYR A 1 257 ? -32.497 -1.820 35.277 1.00 95.75 257 TYR A N 1
ATOM 1927 C CA . TYR A 1 257 ? -32.718 -3.180 34.802 1.00 95.75 257 TYR A CA 1
ATOM 1928 C C . TYR A 1 257 ? -32.206 -4.214 35.808 1.00 95.75 257 TYR A C 1
ATOM 1930 O O . TYR A 1 257 ? -31.192 -3.971 36.468 1.00 95.75 257 TYR A O 1
ATOM 1938 N N . PRO A 1 258 ? -32.842 -5.394 35.921 1.00 96.44 258 PRO A N 1
ATOM 1939 C CA . PRO A 1 258 ? -32.311 -6.487 36.729 1.00 96.44 258 PRO A CA 1
ATOM 1940 C C . PRO A 1 258 ? -30.923 -6.913 36.240 1.00 96.44 258 PRO A C 1
ATOM 1942 O O . PRO A 1 258 ? -30.752 -7.212 35.058 1.00 96.44 258 PRO A O 1
ATOM 1945 N N . ARG A 1 259 ? -29.940 -7.024 37.143 1.00 94.44 259 ARG A N 1
ATOM 1946 C CA . ARG A 1 259 ? -28.572 -7.430 36.757 1.00 94.44 259 ARG A CA 1
ATOM 1947 C C . ARG A 1 259 ? -28.518 -8.821 36.140 1.00 94.44 259 ARG A C 1
ATOM 1949 O O . ARG A 1 259 ? -27.774 -9.056 35.196 1.00 94.44 259 ARG A O 1
ATOM 1956 N N . GLN A 1 260 ? -29.341 -9.737 36.649 1.00 93.62 260 GLN A N 1
ATOM 1957 C CA . GLN A 1 260 ? -29.405 -11.108 36.139 1.00 93.62 260 GLN A CA 1
ATOM 1958 C C . GLN A 1 260 ? -29.887 -11.181 34.682 1.00 93.62 260 GLN A C 1
ATOM 1960 O O . GLN A 1 260 ? -29.494 -12.108 33.986 1.00 93.62 260 GLN A O 1
ATOM 1965 N N . GLY A 1 261 ? -30.677 -10.203 34.219 1.00 92.19 261 GLY A N 1
ATOM 1966 C CA . GLY A 1 261 ? -31.179 -10.139 32.841 1.00 92.19 261 GLY A CA 1
ATOM 1967 C C . GLY A 1 261 ? -30.373 -9.221 31.918 1.00 92.19 261 GLY A C 1
ATOM 1968 O O . GLY A 1 261 ? -30.804 -8.916 30.807 1.00 92.19 261 GLY A O 1
ATOM 1969 N N . LEU A 1 262 ? -29.202 -8.743 32.358 1.00 92.19 262 LEU A N 1
ATOM 1970 C CA . LEU A 1 262 ? -28.416 -7.758 31.611 1.00 92.19 262 LEU A CA 1
ATOM 1971 C C . LEU A 1 262 ? -27.996 -8.271 30.220 1.00 92.19 262 LEU A C 1
ATOM 1973 O O . LEU A 1 262 ? -28.017 -7.522 29.246 1.00 92.19 262 LEU A O 1
ATOM 1977 N N . ALA A 1 263 ? -27.660 -9.559 30.107 1.00 93.31 263 ALA A N 1
ATOM 1978 C CA . ALA A 1 263 ? -27.301 -10.185 28.833 1.00 93.31 263 ALA A CA 1
ATOM 1979 C C . ALA A 1 263 ? -28.458 -10.198 27.816 1.00 93.31 263 ALA A C 1
ATOM 1981 O O . ALA A 1 263 ? -28.210 -10.136 26.613 1.00 93.31 263 ALA A O 1
ATOM 1982 N N . GLU A 1 264 ? -29.707 -10.257 28.279 1.00 94.81 264 GLU A N 1
ATOM 1983 C CA . GLU A 1 264 ? -30.879 -10.315 27.401 1.00 94.81 264 GLU A CA 1
ATOM 1984 C C . GLU A 1 264 ? -31.257 -8.935 26.854 1.00 94.81 264 GLU A C 1
ATOM 1986 O O . GLU A 1 264 ? -31.649 -8.823 25.695 1.00 94.81 264 GLU A O 1
ATOM 1991 N N . ILE A 1 265 ? -31.092 -7.877 27.654 1.00 93.31 265 ILE A N 1
ATOM 1992 C CA . ILE A 1 265 ? -31.500 -6.515 27.271 1.00 93.31 265 ILE A CA 1
ATOM 1993 C C . ILE A 1 265 ? -30.461 -5.778 26.419 1.00 93.31 265 ILE A C 1
ATOM 1995 O O . ILE A 1 265 ? -30.804 -4.881 25.652 1.00 93.31 265 ILE A O 1
ATOM 1999 N N . VAL A 1 266 ? -29.174 -6.113 26.557 1.00 94.50 266 VAL A N 1
ATOM 2000 C CA . VAL A 1 266 ? -28.082 -5.337 25.950 1.00 94.50 266 VAL A CA 1
ATOM 2001 C C . VAL A 1 266 ? -28.133 -5.287 24.418 1.00 94.50 266 VAL A C 1
ATOM 2003 O O . VAL A 1 266 ? -27.901 -4.205 23.874 1.00 94.50 266 VAL A O 1
ATOM 2006 N N . PRO A 1 267 ? -28.466 -6.375 23.696 1.00 94.00 267 PRO A N 1
ATOM 2007 C CA . PRO A 1 267 ? -28.651 -6.302 22.249 1.00 94.00 267 PRO A CA 1
ATOM 2008 C C . PRO A 1 267 ? -29.709 -5.270 21.830 1.00 94.00 267 PRO A C 1
ATOM 2010 O O . PRO A 1 267 ? -29.496 -4.531 20.869 1.00 94.00 267 PRO A O 1
ATOM 2013 N N . GLU A 1 268 ? -30.816 -5.173 22.572 1.00 92.56 268 GLU A N 1
ATOM 2014 C CA . GLU A 1 268 ? -31.876 -4.198 22.304 1.00 92.56 268 GLU A CA 1
ATOM 2015 C C . GLU A 1 268 ? -31.437 -2.772 22.655 1.00 92.56 268 GLU A C 1
ATOM 2017 O O . GLU A 1 268 ? -31.640 -1.863 21.852 1.00 92.56 268 GLU A O 1
ATOM 2022 N N . LEU A 1 269 ? -30.742 -2.575 23.782 1.00 92.62 269 LEU A N 1
ATOM 2023 C CA . LEU A 1 269 ? -30.146 -1.280 24.139 1.00 92.62 269 LEU A CA 1
ATOM 2024 C C . LEU A 1 269 ? -29.196 -0.777 23.043 1.00 92.62 269 LEU A C 1
ATOM 2026 O O . LEU A 1 269 ? -29.248 0.386 22.644 1.00 92.62 269 LEU A O 1
ATOM 2030 N N . MET A 1 270 ? -28.349 -1.655 22.504 1.00 92.44 270 MET A N 1
ATOM 2031 C CA . MET A 1 270 ? -27.410 -1.305 21.437 1.00 92.44 270 MET A CA 1
ATOM 2032 C C . MET A 1 270 ? -28.105 -1.007 20.104 1.00 92.44 270 MET A C 1
ATOM 2034 O O . MET A 1 270 ? -27.623 -0.158 19.347 1.00 92.44 270 MET A O 1
ATOM 2038 N N . ALA A 1 271 ? -29.231 -1.658 19.815 1.00 90.94 271 ALA A N 1
ATOM 2039 C CA . ALA A 1 271 ? -30.005 -1.412 18.602 1.00 90.94 271 ALA A CA 1
ATOM 2040 C C . ALA A 1 271 ? -30.840 -0.122 18.687 1.00 90.94 271 ALA A C 1
ATOM 2042 O O . ALA A 1 271 ? -30.830 0.672 17.747 1.00 90.94 271 ALA A O 1
ATOM 2043 N N . SER A 1 272 ? -31.518 0.102 19.814 1.00 89.00 272 SER A N 1
ATOM 2044 C CA . SER A 1 272 ? -32.601 1.087 19.933 1.00 89.00 272 SER A CA 1
ATOM 2045 C C . SER A 1 272 ? -32.276 2.287 20.829 1.00 89.00 272 SER A C 1
ATOM 2047 O O . SER A 1 272 ? -32.957 3.304 20.733 1.00 89.00 272 SER A O 1
ATOM 2049 N N . GLY A 1 273 ? -31.233 2.212 21.664 1.00 88.06 273 GLY A N 1
ATOM 2050 C CA . GLY A 1 273 ? -30.939 3.240 22.670 1.00 88.06 273 GLY A CA 1
ATOM 2051 C C . GLY A 1 273 ? -31.925 3.235 23.842 1.00 88.06 273 GLY A C 1
ATOM 2052 O O . GLY A 1 273 ? -32.789 2.362 23.938 1.00 88.06 273 GLY A O 1
ATOM 2053 N N . LEU A 1 274 ? -31.794 4.217 24.739 1.00 87.06 274 LEU A N 1
ATOM 2054 C CA . LEU A 1 274 ? -32.816 4.502 25.752 1.00 87.06 274 LEU A CA 1
ATOM 2055 C C . LEU A 1 274 ? -33.679 5.687 25.324 1.00 87.06 274 LEU A C 1
ATOM 2057 O O . LEU A 1 274 ? -33.172 6.772 25.027 1.00 87.06 274 LEU A O 1
ATOM 2061 N N . PHE A 1 275 ? -34.995 5.494 25.366 1.00 74.12 275 PHE A N 1
ATOM 2062 C CA . PHE A 1 275 ? -35.959 6.569 25.170 1.00 74.12 275 PHE A CA 1
ATOM 2063 C C . PHE A 1 275 ? -36.278 7.231 26.507 1.00 74.12 275 PHE A C 1
ATOM 2065 O O . PHE A 1 275 ? -36.500 6.560 27.513 1.00 74.12 275 PHE A O 1
ATOM 2072 N N . THR A 1 276 ? -36.345 8.558 26.521 1.00 54.97 276 THR A N 1
ATOM 2073 C CA . THR A 1 276 ? -36.932 9.287 27.642 1.00 54.97 276 THR A CA 1
ATOM 2074 C C . THR A 1 276 ? -38.428 8.988 27.680 1.00 54.97 276 THR A C 1
ATOM 2076 O O . THR A 1 276 ? -39.172 9.447 26.813 1.00 54.97 276 THR A O 1
ATOM 2079 N N . THR A 1 277 ? -38.897 8.235 28.673 1.00 47.81 277 THR A N 1
ATOM 2080 C CA . THR A 1 277 ? -40.312 8.289 29.049 1.00 47.81 277 THR A CA 1
ATOM 2081 C C . THR A 1 277 ? -40.575 9.670 29.637 1.00 47.81 277 THR A C 1
ATOM 2083 O O . THR A 1 277 ? -40.220 9.933 30.782 1.00 47.81 277 THR A O 1
ATOM 2086 N N . GLU A 1 278 ? -41.143 10.576 28.842 1.00 35.25 278 GLU A N 1
ATOM 2087 C CA . GLU A 1 278 ? -41.761 11.792 29.368 1.00 35.25 278 GLU A CA 1
ATOM 2088 C C . GLU A 1 278 ? -42.925 11.395 30.289 1.00 35.25 278 GLU A C 1
ATOM 2090 O O . GLU A 1 278 ? -43.954 10.912 29.809 1.00 35.25 278 GLU A O 1
ATOM 2095 N N . GLN A 1 279 ? -42.739 11.577 31.602 1.00 31.44 279 GLN A N 1
ATOM 2096 C CA . GLN A 1 279 ? -43.645 12.304 32.507 1.00 31.44 279 GLN A CA 1
ATOM 2097 C C . GLN A 1 279 ? -43.020 12.491 33.892 1.00 31.44 279 GLN A C 1
ATOM 2099 O O . GLN A 1 279 ? -42.642 11.480 34.522 1.00 31.44 279 GLN A O 1
#